Protein AF-A0AAD9J442-F1 (afdb_monomer_lite)

Secondary structure (DSSP, 8-state):
-GGGTHHHHHHHTTSS--EEEEEETTTTEEEEE--B-SSTT--B---EEEEEEE-TTSPEEEEEE-----S--SS-GGGGG-SEEEETT--EEEE-PPPPPTT--SPPPEEEEEEEEEETTEEEEEEEEPPPP-------S--S---S-------PPPPP-PPPPPPPPPPPPPPPPPPPPPPPPPPPPPPPPPPP-PPPPP--------HHHHHHHHHHH----

Foldseek 3Di:
DPPPVVVVVVVVVPDDPQFQWKAFPV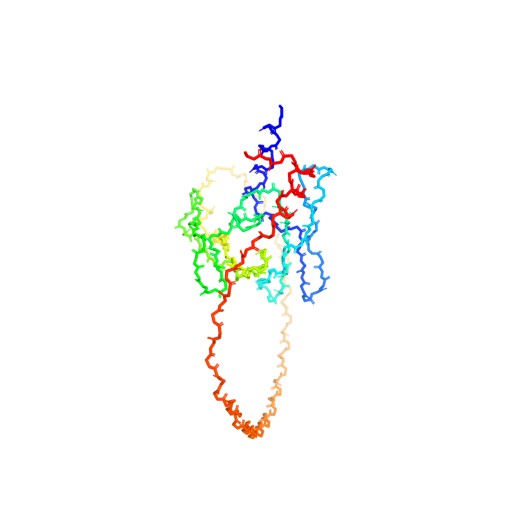VRDTPHHHFPDPDPPDGFDQPFDFQWDQDPVRTIMTTTGTFQPPDPDPDTGPQVQFQFKAWPVRDTPHHHADDDDPPDPDGWDQARDFRWDQDPNTIMTTTHTDPPDPPPPPPPPPPDDPPDDDDDDDDDPDPPDPDDDDDDDDDDDDDDDDDDDDDDDDDDDDDDDDDDDDDDDDDDDDPPPPPVVVVVCCVPPVPDD

Radius of gyration: 31.45 Å; chains: 1; bounding box: 55×70×95 Å

Sequence (225 aa):
MQSRLLSICSSLYLQHDFSCKIENVTSSQLLKNSTCGCDDQTQVDCSWGALTKQGKFGETMQLTFCDVSNSNDTLPGVLRIACSVQNSTGDIINNRPCKREKGHSVEPSCGFGPLTVSVRGEMLSANFCTPQQPKKQNSKNSEEDFGRHKPKPAPRPRPDSRSRPKPRTRPSPRTRPSPRTRPSPRTRPASPFRPDPQTPATKPTSNIIPSWFLDFMCRYYGMCN

Organism: NCBI:txid53620

Structure (mmCIF, N/CA/C/O backbone):
data_AF-A0AAD9J442-F1
#
_entry.id   AF-A0AAD9J442-F1
#
loop_
_atom_site.group_PDB
_atom_site.id
_atom_site.type_symbol
_atom_site.label_atom_id
_atom_site.label_alt_id
_atom_site.label_comp_id
_atom_site.label_asym_id
_atom_site.label_entity_id
_atom_site.label_seq_id
_atom_site.pdbx_PDB_ins_code
_atom_site.Cartn_x
_atom_site.Cartn_y
_atom_site.Cartn_z
_atom_site.occupancy
_atom_site.B_iso_or_equiv
_atom_site.auth_seq_id
_atom_site.auth_comp_id
_atom_site.auth_asym_id
_atom_site.auth_atom_id
_atom_site.pdbx_PDB_model_num
ATOM 1 N N . MET A 1 1 ? 21.432 22.179 -17.257 1.00 44.66 1 MET A N 1
ATOM 2 C CA . MET A 1 1 ? 20.699 22.731 -16.090 1.00 44.66 1 MET A CA 1
ATOM 3 C C . MET A 1 1 ? 19.580 21.819 -15.550 1.00 44.66 1 MET A C 1
ATOM 5 O O . MET A 1 1 ? 18.985 22.171 -14.543 1.00 44.66 1 MET A O 1
ATOM 9 N N . GLN A 1 2 ? 19.341 20.619 -16.103 1.00 44.94 2 GLN A N 1
ATOM 10 C CA . GLN A 1 2 ? 18.292 19.690 -15.630 1.00 44.94 2 GLN A CA 1
ATOM 11 C C . GLN A 1 2 ? 18.627 18.903 -14.344 1.00 44.94 2 GLN A C 1
ATOM 13 O O . GLN A 1 2 ? 17.723 18.434 -13.664 1.00 44.94 2 GLN A O 1
ATOM 18 N N . SER A 1 3 ? 19.897 18.789 -13.941 1.00 43.03 3 SER A N 1
ATOM 19 C CA . SER A 1 3 ? 20.279 17.949 -12.789 1.00 43.03 3 SER A CA 1
ATOM 20 C C . SER A 1 3 ? 20.000 18.553 -11.405 1.00 43.03 3 SER A C 1
ATOM 22 O O . SER A 1 3 ? 20.173 17.857 -10.410 1.00 43.03 3 SER A O 1
ATOM 24 N N . ARG A 1 4 ? 19.575 19.823 -11.299 1.00 41.62 4 ARG A N 1
ATOM 25 C CA . ARG A 1 4 ? 19.281 20.457 -9.995 1.00 41.62 4 ARG A CA 1
ATOM 26 C C . ARG A 1 4 ? 17.817 20.337 -9.553 1.00 41.62 4 ARG A C 1
ATOM 28 O O . ARG A 1 4 ? 17.570 20.358 -8.353 1.00 41.62 4 ARG A O 1
ATOM 35 N N . LEU A 1 5 ? 16.873 20.130 -10.473 1.00 44.19 5 LEU A N 1
ATOM 36 C CA . LEU A 1 5 ? 15.447 19.981 -10.134 1.00 44.19 5 LEU A CA 1
ATOM 37 C C . LEU A 1 5 ? 15.137 18.621 -9.481 1.00 44.19 5 LEU A C 1
ATOM 39 O O . LEU A 1 5 ? 14.354 18.551 -8.538 1.00 44.19 5 LEU A O 1
ATOM 43 N N . LEU A 1 6 ? 15.865 17.561 -9.856 1.00 43.44 6 LEU A N 1
ATOM 44 C CA . LEU A 1 6 ? 15.779 16.241 -9.205 1.00 43.44 6 LEU A CA 1
ATOM 45 C C . LEU A 1 6 ? 16.145 16.270 -7.706 1.00 43.44 6 LEU A C 1
ATOM 47 O O . LEU A 1 6 ? 15.720 15.402 -6.940 1.00 43.44 6 LEU A O 1
ATOM 51 N N . SER A 1 7 ? 16.907 17.276 -7.262 1.00 42.31 7 SER A N 1
ATOM 52 C CA . SER A 1 7 ? 17.349 17.387 -5.869 1.00 42.31 7 SER A CA 1
ATOM 53 C C . SER A 1 7 ? 16.264 17.914 -4.923 1.00 42.31 7 SER A C 1
ATOM 55 O O . SER A 1 7 ? 16.344 17.639 -3.728 1.00 42.31 7 SER A O 1
ATOM 57 N N . ILE A 1 8 ? 15.260 18.650 -5.420 1.00 44.88 8 ILE A N 1
ATOM 58 C CA . ILE A 1 8 ? 14.256 19.306 -4.562 1.00 44.88 8 ILE A CA 1
ATOM 59 C C . ILE A 1 8 ? 13.098 18.344 -4.243 1.00 44.88 8 ILE A C 1
ATOM 61 O O . ILE A 1 8 ? 12.701 18.239 -3.083 1.00 44.88 8 ILE A O 1
ATOM 65 N N . CYS A 1 9 ? 12.660 17.519 -5.202 1.00 47.91 9 CYS A N 1
ATOM 66 C CA . CYS A 1 9 ? 11.699 16.437 -4.931 1.00 47.91 9 CYS A CA 1
ATOM 67 C C . CYS A 1 9 ? 12.252 15.376 -3.965 1.00 47.91 9 CYS A C 1
ATOM 69 O O . CYS A 1 9 ? 11.516 14.812 -3.158 1.00 47.91 9 CYS A O 1
ATOM 71 N N . SER A 1 10 ? 13.561 15.108 -4.026 1.00 46.19 10 SER A N 1
ATOM 72 C CA . SER A 1 10 ? 14.206 14.057 -3.227 1.00 46.19 10 SER A CA 1
ATOM 73 C C . SER A 1 10 ? 14.219 14.358 -1.721 1.00 46.19 10 SER A C 1
ATOM 75 O O . SER A 1 10 ? 14.239 13.427 -0.918 1.00 46.19 10 SER A O 1
ATOM 77 N N . SER A 1 11 ? 14.166 15.637 -1.322 1.00 40.69 11 SER A N 1
ATOM 78 C CA . SER A 1 11 ? 14.133 16.036 0.096 1.00 40.69 11 SER A CA 1
ATOM 79 C C . SER A 1 11 ? 12.732 15.957 0.714 1.00 40.69 11 SER A C 1
ATOM 81 O O . SER A 1 11 ? 12.606 15.633 1.892 1.00 40.69 11 SER A O 1
ATOM 83 N N . LEU A 1 12 ? 11.671 16.176 -0.072 1.00 41.69 12 LEU A N 1
ATOM 84 C CA . LEU A 1 12 ? 10.280 15.983 0.373 1.00 41.69 12 LEU A CA 1
ATOM 85 C C . LEU A 1 12 ? 9.882 14.497 0.432 1.00 41.69 12 LEU A C 1
ATOM 87 O O . LEU A 1 12 ? 8.956 14.127 1.14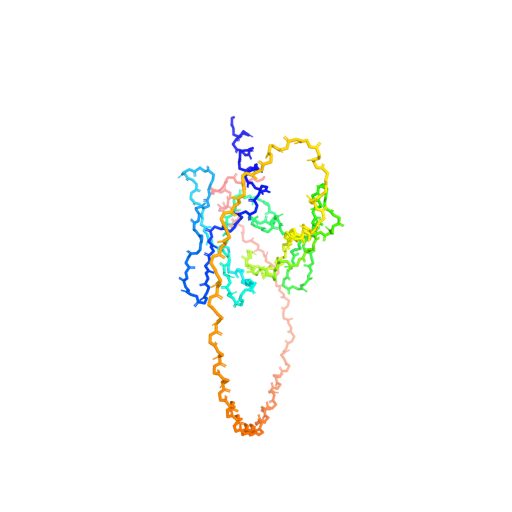8 1.00 41.69 12 LEU A O 1
ATOM 91 N N . TYR A 1 13 ? 10.640 13.627 -0.241 1.00 46.94 13 TYR A N 1
ATOM 92 C CA . TYR A 1 13 ? 10.483 12.169 -0.207 1.00 46.94 13 TYR A CA 1
ATOM 93 C C . TYR A 1 13 ? 10.797 11.528 1.157 1.00 46.94 13 TYR A C 1
ATOM 95 O O . TYR A 1 13 ? 10.528 10.345 1.349 1.00 46.94 13 TYR A O 1
ATOM 103 N N . LEU A 1 14 ? 11.386 12.255 2.111 1.00 44.81 14 LEU A N 1
ATOM 104 C CA . LEU A 1 14 ? 11.842 11.672 3.379 1.00 44.81 14 LEU A CA 1
ATOM 105 C C . LEU A 1 14 ? 10.835 11.758 4.528 1.00 44.81 14 LEU A C 1
ATOM 107 O O . LEU A 1 14 ? 11.070 11.136 5.560 1.00 44.81 14 LEU A O 1
ATOM 111 N N . GLN A 1 15 ? 9.700 12.445 4.370 1.00 47.78 15 GLN A N 1
ATOM 112 C CA . GLN A 1 15 ? 8.706 12.542 5.443 1.00 47.78 15 GLN A CA 1
ATOM 113 C C . GLN A 1 15 ? 7.295 12.172 4.964 1.00 47.78 15 GLN A C 1
ATOM 115 O O . GLN A 1 15 ? 6.484 12.994 4.565 1.00 47.78 15 GLN A O 1
ATOM 120 N N . HIS A 1 16 ? 7.020 10.872 5.081 1.00 49.22 16 HIS A N 1
ATOM 121 C CA . HIS A 1 16 ? 5.731 10.261 5.436 1.00 49.22 16 HIS A CA 1
ATOM 122 C C . HIS A 1 16 ? 4.507 10.360 4.517 1.00 49.22 16 HIS A C 1
ATOM 124 O O . HIS A 1 16 ? 3.561 9.618 4.773 1.00 49.22 16 HIS A O 1
ATOM 130 N N . ASP A 1 17 ? 4.514 11.133 3.436 1.00 61.41 17 ASP A N 1
ATOM 131 C CA . ASP A 1 17 ? 3.262 11.461 2.744 1.00 61.41 17 ASP A CA 1
ATOM 132 C C . ASP A 1 17 ? 3.236 11.100 1.249 1.00 61.41 17 ASP A C 1
ATOM 134 O O . ASP A 1 17 ? 2.915 11.910 0.388 1.00 61.41 17 ASP A O 1
ATOM 138 N N . PHE A 1 18 ? 3.509 9.831 0.935 1.00 71.12 18 PHE A N 1
ATOM 139 C CA . PHE A 1 18 ? 3.376 9.289 -0.430 1.00 71.12 18 PHE A CA 1
ATOM 140 C C . PHE A 1 18 ? 1.928 9.091 -0.886 1.00 71.12 18 PHE A C 1
ATOM 142 O O . PHE A 1 18 ? 1.672 8.881 -2.072 1.00 71.12 18 PHE A O 1
ATOM 149 N N . SER A 1 19 ? 0.979 9.085 0.053 1.00 82.94 19 SER A N 1
ATOM 150 C CA . SER A 1 19 ? -0.433 8.972 -0.283 1.00 82.94 19 SER A CA 1
ATOM 151 C C . SER A 1 19 ? -0.945 10.326 -0.743 1.00 82.94 19 SER A C 1
ATOM 153 O O . SER A 1 19 ? -1.004 11.276 0.045 1.00 82.94 19 SER A O 1
ATOM 155 N N . CYS A 1 20 ? -1.358 10.385 -1.997 1.00 87.94 20 CYS A N 1
ATOM 156 C CA . CYS A 1 20 ? -1.959 11.571 -2.562 1.00 87.94 20 CYS A CA 1
ATOM 157 C C . CYS A 1 20 ? -3.445 11.689 -2.205 1.00 87.94 20 CYS A C 1
ATOM 159 O O . CYS A 1 20 ? -3.968 12.789 -2.075 1.00 87.94 20 CYS A O 1
ATOM 161 N N . LYS A 1 21 ? -4.113 10.563 -1.930 1.00 90.81 21 LYS A N 1
ATOM 162 C CA . LYS A 1 21 ? -5.491 10.543 -1.438 1.00 90.81 21 LYS A CA 1
ATOM 163 C C . LYS A 1 21 ? -5.613 9.617 -0.233 1.00 90.81 21 LYS A C 1
ATOM 165 O O . LYS A 1 21 ? -5.142 8.479 -0.276 1.00 90.81 21 LYS A O 1
ATOM 170 N N . ILE A 1 22 ? -6.257 10.099 0.829 1.00 90.31 22 ILE A N 1
ATOM 171 C CA . ILE A 1 22 ? -6.656 9.300 1.991 1.00 90.31 22 ILE A CA 1
ATOM 172 C C . ILE A 1 22 ? -8.154 9.484 2.195 1.00 90.31 22 ILE A C 1
ATOM 174 O O . ILE A 1 22 ? -8.626 10.599 2.426 1.00 90.31 22 ILE A O 1
ATOM 178 N N . GLU A 1 23 ? -8.889 8.383 2.149 1.00 92.75 23 GLU A N 1
ATOM 179 C CA . GLU A 1 23 ? -10.336 8.361 2.329 1.00 92.75 23 GLU A CA 1
ATOM 180 C C . GLU A 1 23 ? -10.706 7.420 3.474 1.00 92.75 23 GLU A C 1
ATOM 182 O O . GLU A 1 23 ? -10.161 6.323 3.599 1.00 92.75 23 GLU A O 1
ATOM 187 N N . ASN A 1 24 ? -11.614 7.848 4.344 1.00 92.94 24 ASN A N 1
ATOM 188 C CA . ASN A 1 24 ? -12.228 6.962 5.321 1.00 92.94 24 ASN A CA 1
ATOM 189 C C . ASN A 1 24 ? -13.398 6.251 4.637 1.00 92.94 24 ASN A C 1
ATOM 191 O O . ASN A 1 24 ? -14.433 6.860 4.384 1.00 92.94 24 ASN A O 1
ATOM 195 N N . VAL A 1 25 ? -13.231 4.960 4.348 1.00 92.12 25 VAL A N 1
ATOM 196 C CA . VAL A 1 25 ? -14.218 4.140 3.628 1.00 92.12 25 VAL A CA 1
ATOM 197 C C . VAL A 1 25 ? -15.538 4.073 4.392 1.00 92.12 25 VAL A C 1
ATOM 199 O O . VAL A 1 25 ? -16.607 4.078 3.791 1.00 92.12 25 VAL A O 1
ATOM 202 N N . THR A 1 26 ? -15.482 4.040 5.725 1.00 91.25 26 THR A N 1
ATOM 203 C CA . THR A 1 26 ? -16.674 3.915 6.569 1.00 91.25 26 THR A CA 1
ATOM 204 C C . THR A 1 26 ? -17.535 5.176 6.525 1.00 91.25 26 THR A C 1
ATOM 206 O O . THR A 1 26 ? -18.759 5.077 6.524 1.00 91.25 26 THR A O 1
ATOM 209 N N . SER A 1 27 ? -16.912 6.357 6.502 1.00 92.81 27 SER A N 1
ATOM 210 C CA . SER A 1 27 ? -17.625 7.641 6.494 1.00 92.81 27 SER A CA 1
ATOM 211 C C . SER A 1 27 ? -17.714 8.297 5.116 1.00 92.81 27 SER A C 1
ATOM 213 O O . SER A 1 27 ? -18.346 9.342 4.998 1.00 92.81 27 SER A O 1
ATOM 215 N N . SER A 1 28 ? -17.075 7.720 4.089 1.00 92.12 28 SER A N 1
ATOM 216 C CA . SER A 1 28 ? -16.852 8.363 2.781 1.00 92.12 28 SER A CA 1
ATOM 217 C C . SER A 1 28 ? -16.225 9.763 2.907 1.00 92.12 28 SER A C 1
ATOM 219 O O . SER A 1 28 ? -16.444 10.644 2.078 1.00 92.12 28 SER A O 1
ATOM 221 N N . GLN A 1 29 ? -15.471 10.003 3.988 1.00 94.62 29 GLN A N 1
ATOM 222 C CA . GLN A 1 29 ? -14.853 11.296 4.254 1.00 94.62 29 GLN A CA 1
ATOM 223 C C . GLN A 1 29 ? -13.452 11.334 3.653 1.00 94.62 29 GLN A C 1
ATOM 225 O O . GLN A 1 29 ? -12.586 10.523 3.991 1.00 94.62 29 GLN A O 1
ATOM 230 N N . LEU A 1 30 ? -13.211 12.334 2.811 1.00 93.00 30 LEU A N 1
ATOM 231 C CA . LEU A 1 30 ? -11.888 12.648 2.294 1.00 93.00 30 LEU A CA 1
ATOM 232 C C . LEU A 1 30 ? -11.047 13.278 3.413 1.00 93.00 30 LEU A C 1
ATOM 234 O O . LEU A 1 30 ? -11.288 14.413 3.816 1.00 93.00 30 LEU A O 1
ATOM 238 N N . LEU A 1 31 ? -10.082 12.523 3.940 1.00 91.06 31 LEU A N 1
ATOM 239 C CA . LEU A 1 31 ? -9.194 12.982 5.013 1.00 91.06 31 LEU A CA 1
ATOM 240 C C . LEU A 1 31 ? -8.023 13.794 4.463 1.00 91.06 31 LEU A C 1
ATOM 242 O O . LEU A 1 31 ? -7.561 14.734 5.105 1.00 91.06 31 LEU A O 1
ATOM 246 N N . LYS A 1 32 ? -7.532 13.416 3.280 1.00 90.69 32 LYS A N 1
ATOM 247 C CA . LYS A 1 32 ? -6.428 14.093 2.606 1.00 90.69 32 LYS A CA 1
ATOM 248 C C . LYS A 1 32 ? -6.584 13.975 1.097 1.00 90.69 32 LYS A C 1
ATOM 250 O O . LYS A 1 32 ? -6.873 12.891 0.593 1.00 90.69 32 LYS A O 1
ATOM 255 N N . ASN A 1 33 ? -6.352 15.080 0.400 1.00 91.88 33 ASN A N 1
ATOM 256 C CA . ASN A 1 33 ? -6.232 15.131 -1.049 1.00 91.88 33 ASN A CA 1
ATOM 257 C C . ASN A 1 33 ? -5.100 16.094 -1.401 1.00 91.88 33 ASN A C 1
ATOM 259 O O . ASN A 1 33 ? -5.199 17.290 -1.140 1.00 91.88 33 ASN A O 1
ATOM 263 N N . SER A 1 34 ? -4.011 15.553 -1.919 1.00 86.69 34 SER A N 1
ATOM 264 C CA . SER A 1 34 ? -2.832 16.290 -2.349 1.00 86.69 34 SER A CA 1
ATOM 265 C C . SER A 1 34 ? -2.516 15.899 -3.782 1.00 86.69 34 SER A C 1
ATOM 267 O O . SER A 1 34 ? -2.553 14.721 -4.127 1.00 86.69 34 SER A O 1
ATOM 269 N N . THR A 1 35 ? -2.187 16.883 -4.608 1.00 84.50 35 THR A N 1
ATOM 270 C CA . THR A 1 35 ? -1.774 16.670 -5.994 1.00 84.50 35 THR A CA 1
ATOM 271 C C . THR A 1 35 ? -0.417 15.974 -6.050 1.00 84.50 35 THR A C 1
ATOM 273 O O . THR A 1 35 ? 0.478 16.262 -5.255 1.00 84.50 35 THR A O 1
ATOM 276 N N . CYS A 1 36 ? -0.257 15.053 -6.996 1.00 78.50 36 CYS A N 1
ATOM 277 C CA . CYS A 1 36 ? 1.028 14.436 -7.284 1.00 78.50 36 CYS A CA 1
ATOM 278 C C . CYS A 1 36 ? 1.813 15.345 -8.229 1.00 78.50 36 CYS A C 1
ATOM 280 O O . CYS A 1 36 ? 1.437 15.503 -9.386 1.00 78.50 36 CYS A O 1
ATOM 282 N N . GLY A 1 37 ? 2.887 15.952 -7.736 1.00 68.69 37 GLY A N 1
ATOM 283 C CA . GLY A 1 37 ? 3.756 16.805 -8.541 1.00 68.69 37 GLY A CA 1
ATOM 284 C C . GLY A 1 37 ? 4.654 17.660 -7.658 1.00 68.69 37 GLY A C 1
ATOM 285 O O . GLY A 1 37 ? 4.254 18.059 -6.566 1.00 68.69 37 GLY A O 1
ATOM 286 N N . CYS A 1 38 ? 5.878 17.910 -8.115 1.00 62.84 38 CYS A N 1
ATOM 287 C CA . CYS A 1 38 ? 6.751 18.917 -7.505 1.00 62.84 38 CYS A CA 1
ATOM 288 C C . CYS A 1 38 ? 6.614 20.285 -8.182 1.00 62.84 38 CYS A C 1
ATOM 290 O O . CYS A 1 38 ? 6.968 21.287 -7.572 1.00 62.84 38 CYS A O 1
ATOM 292 N N . ASP A 1 39 ? 6.096 20.303 -9.415 1.00 65.88 39 ASP A N 1
ATOM 293 C CA . ASP A 1 39 ? 5.939 21.487 -10.253 1.00 65.88 39 ASP A CA 1
ATOM 294 C C . ASP A 1 39 ? 4.497 21.563 -10.771 1.00 65.88 39 ASP A C 1
ATOM 296 O O . ASP A 1 39 ? 3.926 20.535 -11.154 1.00 65.88 39 ASP A O 1
ATOM 300 N N . ASP A 1 40 ? 3.952 22.779 -10.879 1.00 67.94 40 ASP A N 1
ATOM 301 C CA . ASP A 1 40 ? 2.582 23.062 -11.352 1.00 67.94 40 ASP A CA 1
ATOM 302 C C . ASP A 1 40 ? 2.281 22.519 -12.765 1.00 67.94 40 ASP A C 1
ATOM 304 O O . ASP A 1 40 ? 1.127 22.444 -13.180 1.00 67.94 40 ASP A O 1
ATOM 308 N N . GLN A 1 41 ? 3.311 22.131 -13.523 1.00 67.44 41 GLN A N 1
ATOM 309 C CA . GLN A 1 41 ? 3.193 21.657 -14.906 1.00 67.44 41 GLN A CA 1
ATOM 310 C C . GLN A 1 41 ? 3.158 20.130 -15.046 1.00 67.44 41 GLN A C 1
ATOM 312 O O . GLN A 1 41 ? 2.817 19.627 -16.114 1.00 67.44 41 GLN A O 1
ATOM 317 N N . THR A 1 42 ? 3.505 19.376 -13.999 1.00 70.31 42 THR A N 1
ATOM 318 C CA . THR A 1 42 ? 3.531 17.903 -14.049 1.00 70.31 42 THR A CA 1
ATOM 319 C C . THR A 1 42 ? 2.447 17.339 -13.151 1.00 70.31 42 THR A C 1
ATOM 321 O O . THR A 1 42 ? 2.710 16.837 -12.061 1.00 70.31 42 THR A O 1
ATOM 324 N N . GLN A 1 43 ? 1.201 17.457 -13.610 1.00 73.94 43 GLN A N 1
ATOM 325 C CA . GLN A 1 43 ? 0.070 16.821 -12.952 1.00 73.94 43 GLN A CA 1
ATOM 326 C C . GLN A 1 43 ? 0.177 15.309 -13.160 1.00 73.94 43 GLN A C 1
ATOM 328 O O . GLN A 1 43 ? -0.077 14.795 -14.247 1.00 73.94 43 GLN A O 1
ATOM 333 N N . VAL A 1 44 ? 0.611 14.606 -12.119 1.00 79.44 44 VAL A N 1
ATOM 334 C CA . VAL A 1 44 ? 0.637 13.146 -12.089 1.00 79.44 44 VAL A CA 1
ATOM 335 C C . VAL A 1 44 ? -0.684 12.642 -11.510 1.00 79.44 44 VAL A C 1
ATOM 337 O O . VAL A 1 44 ? -1.236 13.230 -10.577 1.00 79.44 44 VAL A O 1
ATOM 340 N N . ASP A 1 45 ? -1.193 11.537 -12.047 1.00 79.81 45 ASP A N 1
ATOM 341 C CA . ASP A 1 45 ? -2.438 10.952 -11.566 1.00 79.81 45 ASP A CA 1
ATOM 342 C C . ASP A 1 45 ? -2.247 10.142 -10.275 1.00 79.81 45 ASP A C 1
ATOM 344 O O . ASP A 1 45 ? -1.286 9.390 -10.074 1.00 79.81 45 ASP A O 1
ATOM 348 N N . CYS A 1 46 ? -3.237 10.271 -9.395 1.00 85.00 46 CYS A N 1
ATOM 349 C CA . CYS A 1 46 ? -3.433 9.454 -8.201 1.00 85.00 46 CYS A CA 1
ATOM 350 C C . CYS A 1 46 ? -4.054 8.097 -8.553 1.00 85.00 46 CYS A C 1
ATOM 352 O O . CYS A 1 46 ? -5.182 7.808 -8.154 1.00 85.00 46 CYS A O 1
ATOM 354 N N . SER A 1 47 ? -3.368 7.277 -9.344 1.00 81.25 47 SER A N 1
ATOM 355 C CA . SER A 1 47 ? -3.943 6.032 -9.875 1.00 81.25 47 SER A CA 1
ATOM 356 C C . SER A 1 47 ? -3.516 4.773 -9.115 1.00 81.25 47 SER A C 1
ATOM 358 O O . SER A 1 47 ? -4.125 3.718 -9.287 1.00 81.25 47 SER A O 1
ATOM 360 N N . TRP A 1 48 ? -2.499 4.844 -8.249 1.00 80.31 48 TRP A N 1
ATOM 361 C CA . TRP A 1 48 ? -1.959 3.652 -7.594 1.00 80.31 48 TRP A CA 1
ATOM 362 C C . TRP A 1 48 ? -2.675 3.362 -6.283 1.00 80.31 48 TRP A C 1
ATOM 364 O O . TRP A 1 48 ? -2.467 4.028 -5.275 1.00 80.31 48 TRP A O 1
ATOM 374 N N . GLY A 1 49 ? -3.525 2.345 -6.270 1.00 81.94 49 GLY A N 1
ATOM 375 C CA . GLY A 1 49 ? -4.328 2.015 -5.104 1.00 81.94 49 GLY A CA 1
ATOM 376 C C . GLY A 1 49 ? -5.406 0.986 -5.425 1.00 81.94 49 GLY A C 1
ATOM 377 O O . GLY A 1 49 ? -5.552 0.550 -6.559 1.00 81.94 49 GLY A O 1
ATOM 378 N N . ALA A 1 50 ? -6.179 0.545 -4.441 1.00 82.56 50 ALA A N 1
ATOM 379 C CA . ALA A 1 50 ? -6.262 1.074 -3.084 1.00 82.56 50 ALA A CA 1
ATOM 380 C C . ALA A 1 50 ? -5.552 0.200 -2.042 1.00 82.56 50 ALA A C 1
ATOM 382 O O . ALA A 1 50 ? -5.822 -0.996 -1.952 1.00 82.56 50 ALA A O 1
ATOM 383 N N . LEU A 1 51 ? -4.735 0.810 -1.175 1.00 88.62 51 LEU A N 1
ATOM 384 C CA . LEU A 1 51 ? -4.241 0.136 0.026 1.00 88.62 51 LEU A CA 1
ATOM 385 C C . LEU A 1 51 ? -5.182 0.410 1.197 1.00 88.62 51 LEU A C 1
ATOM 387 O O . LEU A 1 51 ? -5.340 1.553 1.622 1.00 88.62 51 LEU A O 1
ATOM 391 N N . THR A 1 52 ? -5.793 -0.635 1.743 1.00 87.88 52 THR A N 1
ATOM 392 C CA . THR A 1 52 ? -6.675 -0.518 2.909 1.00 87.88 52 THR A CA 1
ATOM 393 C C . THR A 1 52 ? -5.919 -0.737 4.212 1.00 87.88 52 THR A C 1
ATOM 395 O O . THR A 1 52 ? -5.202 -1.724 4.366 1.00 87.88 52 THR A O 1
ATOM 398 N N . LYS A 1 53 ? -6.137 0.144 5.189 1.00 86.81 53 LYS A N 1
ATOM 399 C CA . LYS A 1 53 ? -5.600 0.038 6.547 1.00 86.81 53 LYS A CA 1
ATOM 400 C C . LYS A 1 53 ? -6.722 0.191 7.566 1.00 86.81 53 LYS A C 1
ATOM 402 O O . LYS A 1 53 ? -7.484 1.148 7.496 1.00 86.81 53 LYS A O 1
ATOM 407 N N . GLN A 1 54 ? -6.771 -0.679 8.570 1.00 87.31 54 GLN A N 1
ATOM 408 C CA . GLN A 1 54 ? -7.602 -0.420 9.745 1.00 87.31 54 GLN A CA 1
ATOM 409 C C . GLN A 1 54 ? -6.945 0.627 10.656 1.00 87.31 54 GLN A C 1
ATOM 411 O O . GLN A 1 54 ? -5.804 0.483 11.103 1.00 87.31 54 GLN A O 1
ATOM 416 N N . GLY A 1 55 ? -7.675 1.705 10.917 1.00 84.62 55 GLY A N 1
ATOM 417 C CA . GLY A 1 55 ? -7.367 2.708 11.920 1.00 84.62 55 GLY A CA 1
ATOM 418 C C . GLY A 1 55 ? -7.551 2.166 13.338 1.00 84.62 55 GLY A C 1
ATOM 419 O O . GLY A 1 55 ? -8.189 1.141 13.575 1.00 84.62 55 GLY A O 1
ATOM 420 N N . LYS A 1 56 ? -7.011 2.893 14.323 1.00 83.94 56 LYS A N 1
ATOM 421 C CA . LYS A 1 56 ? -7.059 2.500 15.746 1.00 83.94 56 LYS A CA 1
ATOM 422 C C . LYS A 1 56 ? -8.479 2.381 16.307 1.00 83.94 56 LYS A C 1
ATOM 424 O O . LYS A 1 56 ? -8.676 1.693 17.302 1.00 83.94 56 LYS A O 1
ATOM 429 N N . PHE A 1 57 ? -9.438 3.062 15.688 1.00 89.44 57 PHE A N 1
ATOM 430 C CA . PHE A 1 57 ? -10.834 3.116 16.116 1.00 89.44 57 PHE A CA 1
ATOM 431 C C . PHE A 1 57 ? -11.750 2.198 15.289 1.00 89.44 57 PHE A C 1
ATOM 433 O O . PHE A 1 57 ? -12.965 2.346 15.339 1.00 89.44 57 PHE A O 1
ATOM 440 N N . GLY A 1 58 ? -11.183 1.260 14.520 1.00 89.62 58 GLY A N 1
ATOM 441 C CA . GLY A 1 58 ? -11.948 0.357 13.648 1.00 89.62 58 GLY A CA 1
ATOM 442 C C . GLY A 1 58 ? -12.386 0.982 12.319 1.00 89.62 58 GLY A C 1
ATOM 443 O O . GLY A 1 58 ? -13.049 0.326 11.521 1.00 89.62 58 GLY A O 1
ATOM 444 N N . GLU A 1 59 ? -12.006 2.231 12.059 1.00 91.88 59 GLU A N 1
ATOM 445 C CA . GLU A 1 59 ? -12.200 2.891 10.766 1.00 91.88 59 GLU A CA 1
ATOM 446 C C . GLU A 1 59 ? -11.352 2.203 9.697 1.00 91.88 59 GLU A C 1
ATOM 448 O O . GLU A 1 59 ? -10.218 1.813 9.965 1.00 91.88 59 GLU A O 1
ATOM 453 N N . THR A 1 60 ? -11.863 2.074 8.476 1.00 90.88 60 THR A N 1
ATOM 454 C CA . THR A 1 60 ? -11.053 1.582 7.355 1.00 90.88 60 THR A CA 1
ATOM 455 C C . THR A 1 60 ? -10.606 2.771 6.521 1.00 90.88 60 THR A C 1
ATOM 457 O O . THR A 1 60 ? -11.429 3.493 5.968 1.00 90.88 60 THR A O 1
ATOM 460 N N . MET A 1 61 ? -9.298 2.989 6.450 1.00 89.19 61 MET A N 1
ATOM 461 C CA . MET A 1 61 ? -8.681 4.026 5.631 1.00 89.19 61 MET A CA 1
ATOM 462 C C . MET A 1 61 ? -8.232 3.422 4.308 1.00 89.19 61 MET A C 1
ATOM 464 O O . MET A 1 61 ? -7.600 2.366 4.288 1.00 89.19 61 MET A O 1
ATOM 468 N N . GLN A 1 62 ? -8.533 4.108 3.217 1.00 91.25 62 GLN A N 1
ATOM 469 C CA . GLN A 1 62 ? -8.098 3.777 1.874 1.00 91.25 62 GLN A CA 1
ATOM 470 C C . GLN A 1 62 ? -7.039 4.784 1.446 1.00 91.25 62 GLN A C 1
ATOM 472 O O . GLN A 1 62 ? -7.283 5.991 1.446 1.00 91.25 62 GLN A O 1
ATOM 477 N N . LEU A 1 63 ? -5.852 4.286 1.119 1.00 89.88 63 LEU A N 1
ATOM 478 C CA . LEU A 1 63 ? -4.733 5.090 0.659 1.00 89.88 63 LEU A CA 1
ATOM 479 C C . LEU A 1 63 ? -4.550 4.886 -0.845 1.00 89.88 63 LEU A C 1
ATOM 481 O O . LEU A 1 63 ? -4.523 3.750 -1.327 1.00 89.88 63 LEU A O 1
ATOM 485 N N . THR A 1 64 ? -4.409 5.999 -1.559 1.00 90.50 64 THR A N 1
ATOM 486 C CA . THR A 1 64 ? -4.049 6.048 -2.981 1.00 90.50 64 THR A CA 1
ATOM 487 C C . THR A 1 64 ? -2.749 6.828 -3.131 1.00 90.50 64 THR A C 1
ATOM 489 O O . THR A 1 64 ? -2.524 7.811 -2.420 1.00 90.50 64 THR A O 1
ATOM 492 N N . PHE A 1 65 ? -1.894 6.382 -4.037 1.00 88.94 65 PHE A N 1
ATOM 493 C CA . PHE A 1 65 ? -0.530 6.838 -4.260 1.00 88.94 65 PHE A CA 1
ATOM 494 C C . PHE A 1 65 ? -0.370 7.386 -5.683 1.00 88.94 65 PHE A C 1
ATOM 496 O O . PHE A 1 65 ? -1.173 7.103 -6.574 1.00 88.94 65 PHE A O 1
ATOM 503 N N . CYS A 1 66 ? 0.689 8.165 -5.881 1.00 84.69 66 CYS A N 1
ATOM 504 C CA . CYS A 1 66 ? 1.047 8.749 -7.170 1.00 84.69 66 CYS A CA 1
ATOM 505 C C . CYS A 1 66 ? 1.707 7.735 -8.112 1.00 84.69 66 CYS A C 1
ATOM 507 O O . CYS A 1 66 ? 2.608 7.001 -7.690 1.00 84.69 66 CYS A O 1
ATOM 509 N N . ASP A 1 67 ? 1.338 7.774 -9.394 1.00 82.38 67 ASP A N 1
ATOM 510 C CA . ASP A 1 67 ? 2.006 7.010 -10.453 1.00 82.38 67 ASP A CA 1
ATOM 511 C C . ASP A 1 67 ? 3.150 7.804 -11.087 1.00 82.38 67 ASP A C 1
ATOM 513 O O . ASP A 1 67 ? 2.978 8.553 -12.045 1.00 82.38 67 ASP A O 1
ATOM 517 N N . VAL A 1 68 ? 4.360 7.649 -10.559 1.00 73.25 68 VAL A N 1
ATOM 518 C CA . VAL A 1 68 ? 5.541 8.239 -11.198 1.00 73.25 68 VAL A CA 1
ATOM 519 C C . VAL A 1 68 ? 6.055 7.263 -12.261 1.00 73.25 68 VAL A C 1
ATOM 521 O O . VAL A 1 68 ? 6.978 6.489 -12.001 1.00 73.25 68 VAL A O 1
ATOM 524 N N . SER A 1 69 ? 5.438 7.279 -13.448 1.00 64.38 69 SER A N 1
ATOM 525 C CA . SER A 1 69 ? 5.741 6.345 -14.552 1.00 64.38 69 SER A CA 1
ATOM 526 C C . SER A 1 69 ? 6.987 6.708 -15.378 1.00 64.38 69 SER A C 1
ATOM 528 O O . SER A 1 69 ? 7.346 5.990 -16.306 1.00 64.38 69 SER A O 1
ATOM 530 N N . ASN A 1 70 ? 7.669 7.812 -15.065 1.00 63.09 70 ASN A N 1
ATOM 531 C CA . ASN A 1 70 ? 8.676 8.414 -15.952 1.00 63.09 70 ASN A CA 1
ATOM 532 C C . ASN A 1 70 ? 10.108 7.871 -15.814 1.00 63.09 70 ASN A C 1
ATOM 534 O O . ASN A 1 70 ? 11.055 8.551 -16.211 1.00 63.09 70 ASN A O 1
ATOM 538 N N . SER A 1 71 ? 10.318 6.668 -15.279 1.00 60.34 71 SER A N 1
ATOM 539 C CA . SER A 1 71 ? 11.657 6.074 -15.261 1.00 60.34 71 SER A CA 1
ATOM 540 C C . SER A 1 71 ? 11.679 4.698 -15.910 1.00 60.34 71 SER A C 1
ATOM 542 O O . SER A 1 71 ? 10.812 3.862 -15.678 1.00 60.34 71 SER A O 1
ATOM 544 N N . ASN A 1 72 ? 12.738 4.433 -16.680 1.00 76.06 72 ASN A N 1
ATOM 545 C CA . ASN A 1 72 ? 13.118 3.099 -17.165 1.00 76.06 72 ASN A CA 1
ATOM 546 C C . ASN A 1 72 ? 13.472 2.124 -16.016 1.00 76.06 72 ASN A C 1
ATOM 548 O O . ASN A 1 72 ? 14.149 1.122 -16.239 1.00 76.06 72 ASN A O 1
ATOM 552 N N . ASP A 1 73 ? 13.063 2.422 -14.781 1.00 78.75 73 ASP A N 1
ATOM 553 C CA . ASP A 1 73 ? 13.301 1.577 -13.626 1.00 78.75 73 ASP A CA 1
ATOM 554 C C . ASP A 1 73 ? 12.423 0.324 -13.703 1.00 78.75 73 ASP A C 1
ATOM 556 O O . ASP A 1 73 ? 11.268 0.353 -14.128 1.00 78.75 73 ASP A O 1
ATOM 560 N N . THR A 1 74 ? 12.959 -0.789 -13.208 1.00 83.06 74 THR A N 1
ATOM 561 C CA . THR A 1 74 ? 12.253 -2.074 -13.118 1.00 83.06 74 THR A CA 1
ATOM 562 C C . THR A 1 74 ? 11.010 -2.002 -12.221 1.00 83.06 74 THR A C 1
ATOM 564 O O . THR A 1 74 ? 10.089 -2.797 -12.375 1.00 83.06 74 THR A O 1
ATOM 567 N N . LEU A 1 75 ? 10.976 -1.051 -11.281 1.00 87.19 75 LEU A N 1
ATOM 568 C CA . LEU A 1 75 ? 9.875 -0.827 -10.346 1.00 87.19 75 LEU A CA 1
ATOM 569 C C . LEU A 1 75 ? 9.452 0.648 -10.401 1.00 87.19 75 LEU A C 1
ATOM 571 O O . LEU A 1 75 ? 10.233 1.502 -9.973 1.00 87.19 75 LEU A O 1
ATOM 575 N N . PRO A 1 76 ? 8.246 0.968 -10.895 1.00 85.00 76 PRO A N 1
ATOM 576 C CA . PRO A 1 76 ? 7.788 2.350 -10.966 1.00 85.00 76 PRO A CA 1
ATOM 577 C C . PRO A 1 76 ? 7.366 2.912 -9.594 1.00 85.00 76 PRO A C 1
ATOM 579 O O . PRO A 1 76 ? 7.111 2.169 -8.640 1.00 85.00 76 PRO A O 1
ATOM 582 N N . GLY A 1 77 ? 7.297 4.245 -9.499 1.00 84.88 77 GLY A N 1
ATOM 583 C CA . GLY A 1 77 ? 6.618 4.982 -8.425 1.00 84.88 77 GLY A CA 1
ATOM 584 C C . GLY A 1 77 ? 6.832 4.470 -6.994 1.00 84.88 77 GLY A C 1
ATOM 585 O O . GLY A 1 77 ? 7.958 4.370 -6.495 1.00 84.88 77 GLY A O 1
ATOM 586 N N . VAL A 1 78 ? 5.717 4.162 -6.319 1.00 87.19 78 VAL A N 1
ATOM 587 C CA . VAL A 1 78 ? 5.688 3.735 -4.909 1.00 87.19 78 VAL A CA 1
ATOM 588 C C . VAL A 1 78 ? 6.402 2.397 -4.674 1.00 87.19 78 VAL A C 1
ATOM 590 O O . VAL A 1 78 ? 6.894 2.146 -3.579 1.00 87.19 78 VAL A O 1
ATOM 593 N N . LEU A 1 79 ? 6.546 1.536 -5.686 1.00 91.00 79 LEU A N 1
ATOM 594 C CA . LEU A 1 79 ? 7.185 0.227 -5.511 1.00 91.00 79 LEU A CA 1
ATOM 595 C C . LEU A 1 79 ? 8.682 0.353 -5.200 1.00 91.00 79 LEU A C 1
ATOM 597 O O . LEU A 1 79 ? 9.273 -0.548 -4.607 1.00 91.00 79 LEU A O 1
ATOM 601 N N . ARG A 1 80 ? 9.301 1.496 -5.521 1.00 88.94 80 ARG A N 1
ATOM 602 C CA . ARG A 1 80 ? 10.715 1.776 -5.215 1.00 88.94 80 ARG A CA 1
ATOM 603 C C . ARG A 1 80 ? 10.989 1.935 -3.721 1.00 88.94 80 ARG A C 1
ATOM 605 O O . ARG A 1 80 ? 12.107 1.664 -3.272 1.00 88.94 80 ARG A O 1
ATOM 612 N N . ILE A 1 81 ? 9.989 2.395 -2.968 1.00 88.12 81 ILE A N 1
ATOM 613 C CA . ILE A 1 81 ? 10.068 2.585 -1.512 1.00 88.12 81 ILE A CA 1
ATOM 614 C C . ILE A 1 81 ? 9.514 1.384 -0.734 1.00 88.12 81 ILE A C 1
ATOM 616 O O . ILE A 1 81 ? 9.605 1.359 0.494 1.00 88.12 81 ILE A O 1
ATOM 620 N N . ALA A 1 82 ? 8.955 0.389 -1.427 1.00 92.94 82 ALA A N 1
ATOM 621 C CA . ALA A 1 82 ? 8.550 -0.863 -0.811 1.00 92.94 82 ALA A CA 1
ATOM 622 C C . ALA A 1 82 ? 9.776 -1.595 -0.243 1.00 92.94 82 ALA A C 1
ATOM 624 O O . ALA A 1 82 ? 10.844 -1.651 -0.860 1.00 92.94 82 ALA A O 1
ATOM 625 N N . CYS A 1 83 ? 9.609 -2.159 0.950 1.00 95.38 83 CYS A N 1
ATOM 626 C CA . CYS A 1 83 ? 10.616 -3.003 1.581 1.00 95.38 83 CYS A CA 1
ATOM 627 C C . CYS A 1 83 ? 10.561 -4.438 1.059 1.00 95.38 83 CYS A C 1
ATOM 629 O O . CYS A 1 83 ? 11.577 -5.117 1.059 1.00 95.38 83 CYS A O 1
ATOM 631 N N . SER A 1 84 ? 9.413 -4.899 0.567 1.00 96.62 84 SER A N 1
ATOM 632 C CA . SER A 1 84 ? 9.306 -6.184 -0.119 1.00 96.62 84 SER A CA 1
ATOM 633 C C . SER A 1 84 ? 8.360 -6.044 -1.300 1.00 96.62 84 SER A C 1
ATOM 635 O O . SER A 1 84 ? 7.269 -5.508 -1.139 1.00 96.62 84 SER A O 1
ATOM 637 N N . VAL A 1 85 ? 8.776 -6.504 -2.475 1.00 96.75 85 VAL A N 1
ATOM 638 C CA . VAL A 1 85 ? 7.920 -6.643 -3.656 1.00 96.75 85 VAL A CA 1
ATOM 639 C C . VAL A 1 85 ? 7.982 -8.093 -4.094 1.00 96.75 85 VAL A C 1
ATOM 641 O O . VAL A 1 85 ? 9.074 -8.628 -4.287 1.00 96.75 85 VAL A O 1
ATOM 644 N N . GLN A 1 86 ? 6.820 -8.713 -4.227 1.00 97.38 86 GLN A N 1
ATOM 645 C CA . GLN A 1 86 ? 6.643 -10.086 -4.675 1.00 97.38 86 GLN A CA 1
ATOM 646 C C . GLN A 1 86 ? 5.822 -10.095 -5.958 1.00 97.38 86 GLN A C 1
ATOM 648 O O . GLN A 1 86 ? 4.937 -9.255 -6.127 1.00 97.38 86 GLN A O 1
ATOM 653 N N . ASN A 1 87 ? 6.101 -11.029 -6.856 1.00 96.88 87 ASN A N 1
ATOM 654 C CA . ASN A 1 87 ? 5.236 -11.276 -8.004 1.00 96.88 87 ASN A CA 1
ATOM 655 C C . ASN A 1 87 ? 4.053 -12.184 -7.628 1.00 96.88 87 ASN A C 1
ATOM 657 O O . ASN A 1 87 ? 3.891 -12.616 -6.485 1.00 96.88 87 ASN A O 1
ATOM 661 N N . SER A 1 88 ? 3.224 -12.494 -8.621 1.00 95.69 88 SER A N 1
ATOM 662 C CA . SER A 1 88 ? 2.085 -13.402 -8.466 1.00 95.69 88 SER A CA 1
ATOM 663 C C . SER A 1 88 ? 2.463 -14.852 -8.125 1.00 95.69 88 SER A C 1
ATOM 665 O O . SER A 1 88 ? 1.634 -15.562 -7.556 1.00 95.69 88 SER A O 1
ATOM 667 N N . THR A 1 89 ? 3.694 -15.292 -8.417 1.00 96.94 89 THR A N 1
ATOM 668 C CA . THR A 1 89 ? 4.202 -16.624 -8.037 1.00 96.94 89 THR A CA 1
ATOM 669 C C . THR A 1 89 ? 4.749 -16.669 -6.607 1.00 96.94 89 THR A C 1
ATOM 671 O O . THR A 1 89 ? 4.984 -17.756 -6.084 1.00 96.94 89 THR A O 1
ATOM 674 N N . GLY A 1 90 ? 4.880 -15.513 -5.943 1.00 95.81 90 GLY A N 1
ATOM 675 C CA . GLY A 1 90 ? 5.418 -15.386 -4.586 1.00 95.81 90 GLY A CA 1
ATOM 676 C C . GLY A 1 90 ? 6.935 -15.180 -4.531 1.00 95.81 90 GLY A C 1
ATOM 677 O O . GLY A 1 90 ? 7.500 -15.111 -3.438 1.00 95.81 90 GLY A O 1
ATOM 678 N N . ASP A 1 91 ? 7.598 -15.039 -5.679 1.00 97.00 91 ASP A N 1
ATOM 679 C CA . ASP A 1 91 ? 9.022 -14.739 -5.752 1.00 97.00 91 ASP A CA 1
ATOM 680 C C . ASP A 1 91 ? 9.274 -13.283 -5.365 1.00 97.00 91 ASP A C 1
ATOM 682 O O . ASP A 1 91 ? 8.601 -12.352 -5.820 1.00 97.00 91 ASP A O 1
ATOM 686 N N . ILE A 1 92 ? 10.279 -13.073 -4.517 1.00 95.94 92 ILE A N 1
ATOM 687 C CA . ILE A 1 92 ? 10.650 -11.746 -4.037 1.00 95.94 92 ILE A CA 1
ATOM 688 C C . ILE A 1 92 ? 11.513 -11.056 -5.103 1.00 95.94 92 ILE A C 1
ATOM 690 O O . ILE A 1 92 ? 12.698 -11.352 -5.237 1.00 95.94 92 ILE A O 1
ATOM 694 N N . ILE A 1 93 ? 10.931 -10.098 -5.826 1.00 95.44 93 ILE A N 1
ATOM 695 C CA . ILE A 1 93 ? 11.619 -9.278 -6.841 1.00 95.44 93 ILE A CA 1
ATOM 696 C C . ILE A 1 93 ? 12.552 -8.258 -6.184 1.00 95.44 93 ILE A C 1
ATOM 698 O O . ILE A 1 93 ? 13.632 -7.958 -6.690 1.00 95.44 93 ILE A O 1
ATOM 702 N N . ASN A 1 94 ? 12.127 -7.682 -5.060 1.00 94.81 94 ASN A N 1
ATOM 703 C CA . ASN A 1 94 ? 12.891 -6.660 -4.355 1.00 94.81 94 ASN A CA 1
ATOM 704 C C . ASN A 1 94 ? 12.716 -6.837 -2.850 1.00 94.81 94 ASN A C 1
ATOM 706 O O . ASN A 1 94 ? 11.590 -6.924 -2.363 1.00 94.81 94 ASN A O 1
ATOM 710 N N . ASN A 1 95 ? 13.828 -6.873 -2.119 1.00 95.56 95 ASN A N 1
ATOM 711 C CA . ASN A 1 95 ? 13.850 -6.947 -0.664 1.00 95.56 95 ASN A CA 1
ATOM 712 C C . ASN A 1 95 ? 14.816 -5.892 -0.130 1.00 95.56 95 ASN A C 1
ATOM 714 O O . ASN A 1 95 ? 16.028 -5.982 -0.327 1.00 95.56 95 ASN A O 1
ATOM 718 N N . ARG A 1 96 ? 14.275 -4.866 0.521 1.00 93.75 96 ARG A N 1
ATOM 719 C CA . ARG A 1 96 ? 15.032 -3.767 1.110 1.00 93.75 96 ARG A CA 1
ATOM 720 C C . ARG A 1 96 ? 14.773 -3.739 2.610 1.00 93.75 96 ARG A C 1
ATOM 722 O O . ARG A 1 96 ? 13.620 -3.589 3.019 1.00 93.75 96 ARG A O 1
ATOM 729 N N . PRO A 1 97 ? 15.822 -3.821 3.445 1.00 92.81 97 PRO A N 1
ATOM 730 C CA . PRO A 1 97 ? 15.646 -3.696 4.878 1.00 92.81 97 PRO A CA 1
ATOM 731 C C . PRO A 1 97 ? 15.147 -2.291 5.216 1.00 92.81 97 PRO A C 1
ATOM 733 O O . PRO A 1 97 ? 15.606 -1.286 4.662 1.00 92.81 97 PRO A O 1
ATOM 736 N N . CYS A 1 98 ? 14.217 -2.217 6.159 1.00 91.88 98 CYS A N 1
ATOM 737 C CA . CYS A 1 98 ? 13.751 -0.947 6.681 1.00 91.88 98 CYS A CA 1
ATOM 738 C C . CYS A 1 98 ? 14.894 -0.263 7.447 1.00 91.88 98 CYS A C 1
ATOM 740 O O . CYS A 1 98 ? 15.430 -0.808 8.412 1.00 91.88 98 CYS A O 1
ATOM 742 N N . LYS A 1 99 ? 15.300 0.933 7.004 1.00 88.88 99 LYS A N 1
ATOM 743 C CA . LYS A 1 99 ? 16.389 1.678 7.651 1.00 88.88 99 LYS A CA 1
ATOM 744 C C . LYS A 1 99 ? 15.960 2.118 9.051 1.00 88.88 99 LYS A C 1
ATOM 746 O O . LYS A 1 99 ? 14.890 2.694 9.222 1.00 88.88 99 LYS A O 1
ATOM 751 N N . ARG A 1 100 ? 16.814 1.869 10.048 1.00 82.25 100 ARG A N 1
ATOM 752 C CA . ARG A 1 100 ? 16.631 2.388 11.408 1.00 82.25 100 ARG A CA 1
ATOM 753 C C . ARG A 1 100 ? 16.963 3.878 11.432 1.00 82.25 100 ARG A C 1
ATOM 755 O O . ARG A 1 100 ? 18.045 4.277 11.003 1.00 82.25 100 ARG A O 1
ATOM 762 N N . GLU A 1 101 ? 16.061 4.688 11.972 1.00 78.75 101 GLU A N 1
ATOM 763 C CA . GLU A 1 101 ? 16.395 6.062 12.337 1.00 78.75 101 GLU A CA 1
ATOM 764 C C . GLU A 1 101 ? 17.309 6.066 13.567 1.00 78.75 101 GLU A C 1
ATOM 766 O O . GLU A 1 101 ? 17.121 5.290 14.512 1.00 78.75 101 GLU A O 1
ATOM 771 N N . LYS A 1 102 ? 18.323 6.939 13.560 1.00 82.69 102 LYS A N 1
ATOM 772 C CA . LYS A 1 102 ? 19.235 7.102 14.698 1.00 82.69 102 LYS A CA 1
ATOM 773 C C . LYS A 1 102 ? 18.420 7.449 15.951 1.00 82.69 102 LYS A C 1
ATOM 775 O O . LYS A 1 102 ? 17.598 8.358 15.919 1.00 82.69 102 LYS A O 1
ATOM 780 N N . GLY A 1 103 ? 18.647 6.722 17.046 1.00 79.94 103 GLY A N 1
ATOM 781 C CA . GLY A 1 103 ? 17.974 6.954 18.333 1.00 79.94 103 GLY A CA 1
ATOM 782 C C . GLY A 1 103 ? 16.739 6.087 18.607 1.00 79.94 103 GLY A C 1
ATOM 783 O O . GLY A 1 103 ? 16.186 6.171 19.700 1.00 79.94 103 GLY A O 1
ATOM 784 N N . HIS A 1 104 ? 16.326 5.215 17.681 1.00 77.06 104 HIS A N 1
ATOM 785 C CA . HIS A 1 104 ? 15.234 4.267 17.920 1.00 77.06 104 HIS A CA 1
ATOM 786 C C . HIS A 1 104 ? 15.772 2.852 18.183 1.00 77.06 104 HIS A C 1
ATOM 788 O O . HIS A 1 104 ? 16.482 2.273 17.366 1.00 77.06 104 HIS A O 1
ATOM 794 N N . SER A 1 105 ? 15.422 2.282 19.341 1.00 74.31 105 SER A N 1
ATOM 795 C CA . SER A 1 105 ? 15.885 0.950 19.768 1.00 74.31 105 SER A CA 1
ATOM 796 C C . SER A 1 105 ? 15.148 -0.206 19.082 1.00 74.31 105 SER A C 1
ATOM 798 O O . SER A 1 105 ? 15.624 -1.338 19.119 1.00 74.31 105 SER A O 1
ATOM 800 N N . VAL A 1 106 ? 13.991 0.052 18.471 1.00 80.19 106 VAL A N 1
ATOM 801 C CA . VAL A 1 106 ? 13.137 -0.991 17.897 1.00 80.19 106 VAL A CA 1
ATOM 802 C C . VAL A 1 106 ? 13.320 -1.037 16.380 1.00 80.19 106 VAL A C 1
ATOM 804 O O . VAL A 1 106 ? 13.283 -0.010 15.702 1.00 80.19 106 VAL A O 1
ATOM 807 N N . GLU A 1 107 ? 13.517 -2.239 15.848 1.00 80.69 107 GLU A N 1
ATOM 808 C CA . GLU A 1 107 ? 13.712 -2.475 14.421 1.00 80.69 107 GLU A CA 1
ATOM 809 C C . GLU A 1 107 ? 12.404 -2.264 13.639 1.00 80.69 107 GLU A C 1
ATOM 811 O O . GLU A 1 107 ? 11.376 -2.834 14.013 1.00 80.69 107 GLU A O 1
ATOM 816 N N . PRO A 1 108 ? 12.381 -1.409 12.601 1.00 86.19 108 PRO A N 1
ATOM 817 C CA . PRO A 1 108 ? 11.200 -1.234 11.765 1.00 86.19 108 PRO A CA 1
ATOM 818 C C . PRO A 1 108 ? 10.896 -2.529 11.004 1.00 86.19 108 PRO A C 1
ATOM 820 O O . PRO A 1 108 ? 11.785 -3.123 10.399 1.00 86.19 108 PRO A O 1
ATOM 823 N N . SER A 1 109 ? 9.635 -2.961 11.024 1.00 90.81 109 SER A N 1
ATOM 824 C CA . SER A 1 109 ? 9.193 -4.164 10.322 1.00 90.81 109 SER A CA 1
ATOM 825 C C . SER A 1 109 ? 8.6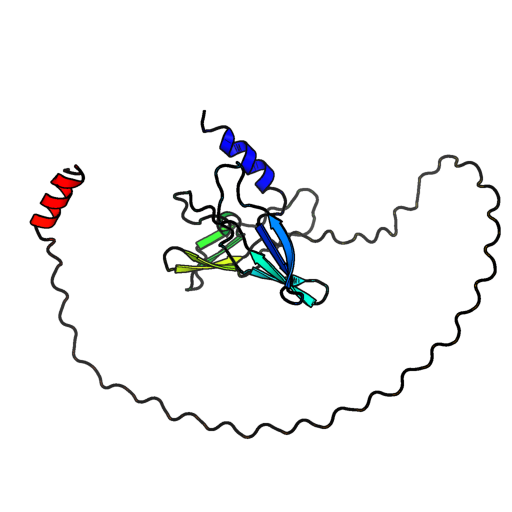01 -3.838 8.949 1.00 90.81 109 SER A C 1
ATOM 827 O O . SER A 1 109 ? 7.938 -2.816 8.740 1.00 90.81 109 SER A O 1
ATOM 829 N N . CYS A 1 110 ? 8.834 -4.744 8.000 1.00 93.94 110 CYS A N 1
ATOM 830 C CA . CYS A 1 110 ? 8.244 -4.716 6.666 1.00 93.94 110 CYS A CA 1
ATOM 831 C C . CYS A 1 110 ? 6.844 -5.349 6.703 1.00 93.94 110 CYS A C 1
ATOM 833 O O . CYS A 1 110 ? 6.656 -6.486 6.280 1.00 93.94 110 CYS A O 1
ATOM 835 N N . GLY A 1 111 ? 5.883 -4.654 7.318 1.00 90.06 111 GLY A N 1
ATOM 836 C CA . GLY A 1 111 ? 4.552 -5.205 7.607 1.00 90.06 111 GLY A CA 1
ATOM 837 C C . GLY A 1 111 ? 3.377 -4.377 7.095 1.00 90.06 111 GLY A C 1
ATOM 838 O O . GLY A 1 111 ? 2.232 -4.739 7.348 1.00 90.06 111 GLY A O 1
ATOM 839 N N . PHE A 1 112 ? 3.619 -3.247 6.425 1.00 90.44 112 PHE A N 1
ATOM 840 C CA . PHE A 1 112 ? 2.538 -2.412 5.909 1.00 90.44 112 PHE A CA 1
ATOM 841 C C . PHE A 1 112 ? 2.157 -2.862 4.498 1.00 90.44 112 PHE A C 1
ATOM 843 O O . PHE A 1 112 ? 2.873 -2.554 3.555 1.00 90.44 112 PHE A O 1
ATOM 850 N N . GLY A 1 113 ? 1.060 -3.596 4.338 1.00 90.88 113 GLY A N 1
ATOM 851 C CA . GLY A 1 113 ? 0.674 -4.158 3.043 1.00 90.88 113 GLY A CA 1
ATOM 852 C C . GLY A 1 113 ? -0.295 -5.338 3.179 1.00 90.88 113 GLY A C 1
ATOM 853 O O . GLY A 1 113 ? -0.796 -5.575 4.284 1.00 90.88 113 GLY A O 1
ATOM 854 N N . PRO A 1 114 ? -0.564 -6.073 2.085 1.00 93.44 114 PRO A N 1
ATOM 855 C CA . PRO A 1 114 ? 0.004 -5.884 0.745 1.00 93.44 114 PRO A CA 1
ATOM 856 C C . PRO A 1 114 ? -0.730 -4.814 -0.084 1.00 93.44 114 PRO A C 1
ATOM 858 O O . PRO A 1 114 ? -1.956 -4.738 -0.068 1.00 93.44 114 PRO A O 1
ATOM 861 N N . LEU A 1 115 ? 0.018 -4.014 -0.850 1.00 93.44 115 LEU A N 1
ATOM 862 C CA . LEU A 1 115 ? -0.510 -3.234 -1.974 1.00 93.44 115 LEU A CA 1
ATOM 863 C C . LEU A 1 115 ? -0.400 -4.087 -3.236 1.00 93.44 115 LEU A C 1
ATOM 865 O O . LEU A 1 115 ? 0.707 -4.444 -3.636 1.00 93.44 115 LEU A O 1
ATOM 869 N N . THR A 1 116 ? -1.530 -4.390 -3.867 1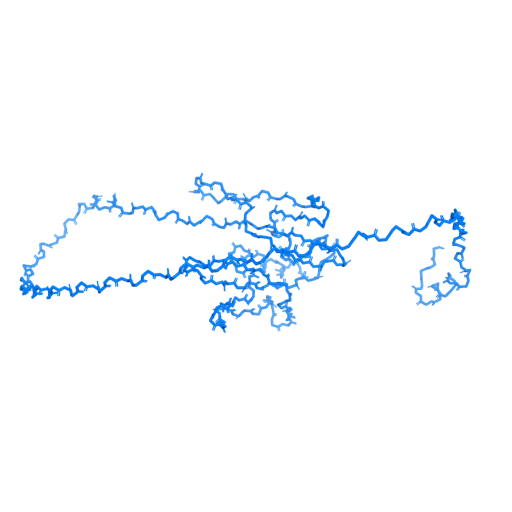.00 93.44 116 THR A N 1
ATOM 870 C CA . THR A 1 116 ? -1.558 -5.155 -5.115 1.00 93.44 116 THR A CA 1
ATOM 871 C C . THR A 1 116 ? -1.702 -4.212 -6.302 1.00 93.44 116 THR A C 1
ATOM 873 O O . THR A 1 116 ? -2.661 -3.447 -6.361 1.00 93.44 116 THR A O 1
ATOM 876 N N . VAL A 1 117 ? -0.757 -4.255 -7.240 1.00 91.50 117 VAL A N 1
ATOM 877 C CA . VAL A 1 117 ? -0.762 -3.416 -8.450 1.00 91.50 117 VAL A CA 1
ATOM 878 C C . VAL A 1 117 ? -0.422 -4.250 -9.678 1.00 91.50 117 VAL A C 1
ATOM 880 O O . VAL A 1 117 ? 0.363 -5.191 -9.590 1.00 91.50 117 VAL A O 1
ATOM 883 N N . SER A 1 118 ? -1.003 -3.903 -10.827 1.00 91.12 118 SER A N 1
ATOM 884 C CA . SER A 1 118 ? -0.647 -4.515 -12.108 1.00 91.12 118 SER A CA 1
ATOM 885 C C . SER A 1 118 ? 0.389 -3.649 -12.817 1.00 91.12 118 SER A C 1
ATOM 887 O O . SER A 1 118 ? 0.115 -2.498 -13.149 1.00 91.12 118 SER A O 1
ATOM 889 N N . VAL A 1 119 ? 1.580 -4.195 -13.048 1.00 89.88 119 VAL A N 1
ATOM 890 C CA . VAL A 1 119 ? 2.661 -3.532 -13.782 1.00 89.88 119 VAL A CA 1
ATOM 891 C C . VAL A 1 119 ? 2.932 -4.345 -15.039 1.00 89.88 119 VAL A C 1
ATOM 893 O O . VAL A 1 119 ? 3.355 -5.492 -14.961 1.00 89.88 119 VAL A O 1
ATOM 896 N N . ARG A 1 120 ? 2.665 -3.761 -16.215 1.00 89.25 120 ARG A N 1
ATOM 897 C CA . ARG A 1 120 ? 2.860 -4.418 -17.526 1.00 89.25 120 ARG A CA 1
ATOM 898 C C . ARG A 1 120 ? 2.148 -5.778 -17.648 1.00 89.25 120 ARG A C 1
ATOM 900 O O . ARG A 1 120 ? 2.656 -6.693 -18.283 1.00 89.25 120 ARG A O 1
ATOM 907 N N . GLY A 1 121 ? 0.971 -5.909 -17.034 1.00 91.31 121 GLY A N 1
ATOM 908 C CA . GLY A 1 121 ? 0.187 -7.148 -17.037 1.00 91.31 121 GLY A CA 1
ATOM 909 C C . GLY A 1 121 ? 0.601 -8.172 -15.976 1.00 91.31 121 GLY A C 1
ATOM 910 O O . GLY A 1 121 ? -0.092 -9.172 -15.813 1.00 91.31 121 GLY A O 1
ATOM 911 N N . GLU A 1 122 ? 1.664 -7.920 -15.209 1.00 94.38 122 GLU A N 1
ATOM 912 C CA . GLU A 1 122 ? 2.056 -8.753 -14.073 1.00 94.38 122 GLU A CA 1
ATOM 913 C C . GLU A 1 122 ? 1.505 -8.174 -12.765 1.00 94.38 122 GLU A C 1
ATOM 915 O O . GLU A 1 122 ? 1.594 -6.973 -12.507 1.00 94.38 122 GLU A O 1
ATOM 920 N N . MET A 1 123 ? 0.911 -9.027 -11.930 1.00 94.44 123 MET A N 1
ATOM 921 C CA . MET A 1 123 ? 0.415 -8.631 -10.612 1.00 94.44 123 MET A CA 1
ATOM 922 C C . MET A 1 123 ? 1.548 -8.678 -9.593 1.00 94.44 123 MET A C 1
ATOM 924 O O . MET A 1 123 ? 2.124 -9.737 -9.344 1.00 94.44 123 MET A O 1
ATOM 928 N N . LEU A 1 124 ? 1.829 -7.530 -8.981 1.00 95.38 124 LEU A N 1
ATOM 929 C CA . LEU A 1 124 ? 2.835 -7.365 -7.942 1.00 95.38 124 LEU A CA 1
ATOM 930 C C . LEU A 1 124 ? 2.167 -7.088 -6.595 1.00 95.38 124 LEU A C 1
ATOM 932 O O . LEU A 1 124 ? 1.173 -6.366 -6.514 1.00 95.38 124 LEU A O 1
ATOM 936 N N . SER A 1 125 ? 2.744 -7.642 -5.535 1.00 96.00 125 SER A N 1
ATOM 937 C CA . SER A 1 125 ? 2.355 -7.446 -4.142 1.00 96.00 125 SER A CA 1
ATOM 938 C C . SER A 1 125 ? 3.486 -6.746 -3.400 1.00 96.00 125 SER A C 1
ATOM 940 O O . SER A 1 125 ? 4.596 -7.269 -3.311 1.00 96.00 125 SER A O 1
ATOM 942 N N . ALA A 1 126 ? 3.224 -5.549 -2.883 1.00 95.81 126 ALA A N 1
ATOM 943 C CA . ALA A 1 126 ? 4.228 -4.723 -2.228 1.00 95.81 126 ALA A CA 1
ATOM 944 C C . ALA A 1 126 ? 3.917 -4.512 -0.744 1.00 95.81 126 ALA A C 1
ATOM 946 O O . ALA A 1 126 ? 2.799 -4.153 -0.374 1.00 95.81 126 ALA A O 1
ATOM 947 N N . ASN A 1 127 ? 4.930 -4.678 0.101 1.00 95.06 127 ASN A N 1
ATOM 948 C CA . ASN A 1 127 ? 4.906 -4.329 1.514 1.00 95.06 127 ASN A CA 1
ATOM 949 C C . ASN A 1 127 ? 5.856 -3.159 1.776 1.00 95.06 127 ASN A C 1
ATOM 951 O O . ASN A 1 127 ? 6.924 -3.043 1.171 1.00 95.06 127 ASN A O 1
ATOM 955 N N . PHE A 1 128 ? 5.483 -2.308 2.722 1.00 93.44 128 PHE A N 1
ATOM 956 C CA . PHE A 1 128 ? 6.207 -1.108 3.111 1.00 93.44 128 PHE A CA 1
ATOM 957 C C . PHE A 1 128 ? 6.596 -1.164 4.587 1.00 93.44 128 PHE A C 1
ATOM 959 O O . PHE A 1 128 ? 6.033 -1.910 5.396 1.00 93.44 128 PHE A O 1
ATOM 966 N N . CYS A 1 129 ? 7.584 -0.350 4.941 1.00 91.75 129 CYS A N 1
ATOM 967 C CA . CYS A 1 129 ? 8.016 -0.213 6.320 1.00 91.75 129 CYS A CA 1
ATOM 968 C C . CYS A 1 129 ? 6.917 0.461 7.141 1.00 91.75 129 CYS A C 1
ATOM 970 O O . CYS A 1 129 ? 6.449 1.547 6.794 1.00 91.75 129 CYS A O 1
ATOM 972 N N . THR A 1 130 ? 6.520 -0.149 8.257 1.00 86.50 130 THR A N 1
ATOM 973 C CA . THR A 1 130 ? 5.670 0.549 9.223 1.00 86.50 130 THR A CA 1
ATOM 974 C C . THR A 1 130 ? 6.527 1.536 10.011 1.00 86.50 130 THR A C 1
ATOM 976 O O . THR A 1 130 ? 7.503 1.098 10.631 1.00 86.50 130 THR A O 1
ATOM 979 N N . PRO A 1 131 ? 6.183 2.839 10.049 1.00 75.62 131 PRO A N 1
ATOM 980 C CA . PRO A 1 131 ? 6.840 3.748 10.972 1.00 75.62 131 PRO A CA 1
ATOM 981 C C . PRO A 1 131 ? 6.605 3.242 12.395 1.00 75.62 131 PRO A C 1
ATOM 983 O O . PRO A 1 131 ? 5.479 2.892 12.768 1.00 75.62 131 PRO A O 1
ATOM 986 N N . GLN A 1 132 ? 7.681 3.182 13.177 1.00 74.56 132 GLN A N 1
ATOM 987 C CA . GLN A 1 132 ? 7.602 2.919 14.606 1.00 74.56 132 GLN A CA 1
ATOM 988 C C . GLN A 1 132 ? 6.662 3.964 15.196 1.00 74.56 132 GLN A C 1
ATOM 990 O O . GLN A 1 132 ? 6.948 5.159 15.136 1.00 74.56 132 GLN A O 1
ATOM 995 N N . GLN A 1 133 ? 5.522 3.543 15.750 1.00 66.94 133 GLN A N 1
ATOM 996 C CA . GLN A 1 133 ? 4.783 4.478 16.582 1.00 66.94 133 GLN A CA 1
ATOM 997 C C . GLN A 1 133 ? 5.711 4.815 17.740 1.00 66.94 133 GLN A C 1
ATOM 999 O O . GLN A 1 133 ? 6.185 3.871 18.384 1.00 66.94 133 GLN A O 1
ATOM 1004 N N . PRO A 1 134 ? 5.993 6.102 18.007 1.00 65.06 134 PRO A N 1
ATOM 1005 C CA . PRO A 1 134 ? 6.740 6.456 19.193 1.00 65.06 134 PRO A CA 1
ATOM 1006 C C . PRO A 1 134 ? 5.994 5.793 20.340 1.00 65.06 134 PRO A C 1
ATOM 1008 O O . PRO A 1 134 ? 4.810 6.076 20.570 1.00 65.06 134 PRO A O 1
ATOM 1011 N N . LYS A 1 135 ? 6.640 4.816 20.996 1.00 64.25 135 LYS A N 1
ATOM 1012 C CA . LYS A 1 135 ? 6.114 4.280 22.246 1.00 64.25 135 LYS A CA 1
ATOM 1013 C C . LYS A 1 135 ? 5.863 5.534 23.059 1.00 64.25 135 LYS A C 1
ATOM 1015 O O . LYS A 1 135 ? 6.802 6.308 23.234 1.00 64.25 135 LYS A O 1
ATOM 1020 N N . LYS A 1 136 ? 4.609 5.784 23.455 1.00 62.47 136 LYS A N 1
ATOM 1021 C CA . LYS A 1 136 ? 4.309 6.810 24.450 1.00 62.47 136 LYS A CA 1
ATOM 1022 C C . LYS A 1 136 ? 5.148 6.401 25.647 1.00 62.47 136 LYS A C 1
ATOM 1024 O O . LYS A 1 136 ? 4.748 5.511 26.393 1.00 62.47 136 LYS A O 1
ATOM 1029 N N . GLN A 1 137 ? 6.365 6.931 25.737 1.00 60.78 137 GLN A N 1
ATOM 1030 C CA . GLN A 1 137 ? 7.184 6.791 26.913 1.00 60.78 137 GLN A CA 1
ATOM 1031 C C . GLN A 1 137 ? 6.264 7.334 27.986 1.00 60.78 137 GLN A C 1
ATOM 1033 O O . GLN A 1 137 ? 5.754 8.445 27.850 1.00 60.78 137 GLN A O 1
ATOM 1038 N N . ASN A 1 138 ? 5.890 6.477 28.932 1.00 59.72 138 ASN A N 1
ATOM 1039 C CA . ASN A 1 138 ? 5.108 6.894 30.076 1.00 59.72 138 ASN A CA 1
ATOM 1040 C C . ASN A 1 138 ? 5.915 8.027 30.708 1.00 59.72 138 ASN A C 1
ATOM 1042 O O . ASN A 1 138 ? 6.880 7.759 31.419 1.00 59.72 138 ASN A O 1
ATOM 1046 N N . SER A 1 139 ? 5.560 9.276 30.398 1.00 59.28 139 SER A N 1
ATOM 1047 C CA . SER A 1 139 ? 6.139 10.500 30.950 1.00 59.28 139 SER A CA 1
ATOM 1048 C C . SER A 1 139 ? 5.708 10.636 32.409 1.00 59.28 139 SER A C 1
ATOM 1050 O O . SER A 1 139 ? 5.098 11.620 32.802 1.00 59.28 139 SER A O 1
ATOM 1052 N N . LYS A 1 140 ? 5.941 9.588 33.201 1.00 62.69 140 LYS A N 1
ATOM 1053 C CA . LYS A 1 140 ? 5.638 9.531 34.626 1.00 62.69 140 LYS A CA 1
ATOM 1054 C C . LYS A 1 140 ? 6.832 9.931 35.493 1.00 62.69 140 LYS A C 1
ATOM 1056 O O . LYS A 1 140 ? 6.635 10.085 36.687 1.00 62.69 140 LYS A O 1
ATOM 1061 N N . ASN A 1 141 ? 8.023 10.138 34.919 1.00 57.59 141 ASN A N 1
ATOM 1062 C CA . ASN A 1 141 ? 9.260 10.310 35.694 1.00 57.59 141 ASN A CA 1
ATOM 1063 C C . ASN A 1 141 ? 10.102 11.547 35.304 1.00 57.59 141 ASN A C 1
ATOM 1065 O O . ASN A 1 141 ? 11.309 11.526 35.499 1.00 57.59 141 ASN A O 1
ATOM 1069 N N . SER A 1 142 ? 9.524 12.619 34.750 1.00 52.62 142 SER A N 1
ATOM 1070 C CA . SER A 1 142 ? 10.277 13.867 34.480 1.00 52.62 142 SER A CA 1
ATOM 1071 C C . SER A 1 142 ? 9.757 15.071 35.270 1.00 52.62 142 SER A C 1
ATOM 1073 O O . SER A 1 142 ? 9.809 16.199 34.789 1.00 52.62 142 SER A O 1
ATOM 1075 N N . GLU A 1 143 ? 9.231 14.822 36.468 1.00 59.53 143 GLU A N 1
ATOM 1076 C CA . GLU A 1 143 ? 8.854 15.855 37.439 1.00 59.53 143 GLU A CA 1
ATOM 1077 C C . GLU A 1 143 ? 9.752 15.773 38.680 1.00 59.53 143 GLU A C 1
ATOM 1079 O O . GLU A 1 143 ? 9.294 15.938 39.801 1.00 59.53 143 GLU A O 1
ATOM 1084 N N . GLU A 1 144 ? 11.043 15.501 38.490 1.00 60.22 144 GLU A N 1
ATOM 1085 C CA . GLU A 1 144 ? 12.047 15.746 39.520 1.00 60.22 144 GLU A CA 1
ATOM 1086 C C . GLU A 1 144 ? 13.211 16.534 38.919 1.00 60.22 144 GLU A C 1
ATOM 1088 O O . GLU A 1 144 ? 13.724 16.215 37.850 1.00 60.22 144 GLU A O 1
ATOM 1093 N N . ASP A 1 145 ? 13.587 17.579 39.649 1.00 61.16 145 ASP A N 1
ATOM 1094 C CA . ASP A 1 145 ? 14.835 18.328 39.540 1.00 61.16 145 ASP A CA 1
ATOM 1095 C C . ASP A 1 145 ? 14.930 19.505 38.547 1.00 61.16 145 ASP A C 1
ATOM 1097 O O . ASP A 1 145 ? 15.828 19.613 37.719 1.00 61.16 145 ASP A O 1
ATOM 1101 N N . PHE A 1 146 ? 14.046 20.492 38.723 1.00 57.38 146 PHE A N 1
ATOM 1102 C CA . PHE A 1 146 ? 14.447 21.897 38.564 1.00 57.38 146 PHE A CA 1
ATOM 1103 C C . PHE A 1 146 ? 14.174 22.657 39.862 1.00 57.38 146 PHE A C 1
ATOM 1105 O O . PHE A 1 146 ? 13.241 23.457 39.983 1.00 57.38 146 PHE A O 1
ATOM 1112 N N . GLY A 1 147 ? 15.026 22.410 40.855 1.00 61.00 147 GLY A N 1
ATOM 1113 C CA . GLY A 1 147 ? 15.199 23.317 41.979 1.00 61.00 147 GLY A CA 1
ATOM 1114 C C . GLY A 1 147 ? 15.809 24.642 41.513 1.00 61.00 147 GLY A C 1
ATOM 1115 O O . GLY A 1 147 ? 17.024 24.787 41.476 1.00 61.00 147 GLY A O 1
ATOM 1116 N N . ARG A 1 148 ? 14.976 25.636 41.182 1.00 59.94 148 ARG A N 1
ATOM 1117 C CA . ARG A 1 148 ? 15.337 27.064 41.268 1.00 59.94 148 ARG A CA 1
ATOM 1118 C C . ARG A 1 148 ? 14.092 27.911 41.523 1.00 59.94 148 ARG A C 1
ATOM 1120 O O . ARG A 1 148 ? 13.256 28.103 40.649 1.00 59.94 148 ARG A O 1
ATOM 1127 N N . HIS A 1 149 ? 13.998 28.372 42.769 1.00 62.59 149 HIS A N 1
ATOM 1128 C CA . HIS A 1 149 ? 13.235 29.515 43.277 1.00 62.59 149 HIS A CA 1
ATOM 1129 C C . HIS A 1 149 ? 12.068 30.014 42.409 1.00 62.59 149 HIS A C 1
ATOM 1131 O O . HIS A 1 149 ? 12.145 31.065 41.777 1.00 62.59 149 HIS A O 1
ATOM 1137 N N . LYS A 1 150 ? 10.933 29.309 42.464 1.00 62.25 150 LYS A N 1
ATOM 1138 C CA . LYS A 1 150 ? 9.641 29.932 42.161 1.00 62.25 150 LYS A CA 1
ATOM 1139 C C . LYS A 1 150 ? 9.185 30.733 43.387 1.00 62.25 150 LYS A C 1
ATOM 1141 O O . LYS A 1 150 ? 9.158 30.162 44.481 1.00 62.25 150 LYS A O 1
ATOM 1146 N N . PRO A 1 151 ? 8.811 32.018 43.246 1.00 64.94 151 PRO A N 1
ATOM 1147 C CA . PRO A 1 151 ? 8.168 32.751 44.327 1.00 64.94 151 PRO A CA 1
ATOM 1148 C C . PRO A 1 151 ? 6.900 32.008 44.754 1.00 64.94 151 PRO A C 1
ATOM 1150 O O . PRO A 1 151 ? 6.144 31.507 43.917 1.00 64.94 151 PRO A O 1
ATOM 1153 N N . LYS A 1 152 ? 6.718 31.899 46.073 1.00 69.12 152 LYS A N 1
ATOM 1154 C CA . LYS A 1 152 ? 5.611 31.199 46.729 1.00 69.12 152 LYS A CA 1
ATOM 1155 C C . LYS A 1 152 ? 4.287 31.684 46.116 1.00 69.12 152 LYS A C 1
ATOM 1157 O O . LYS A 1 152 ? 3.964 32.861 46.275 1.00 69.12 152 LYS A O 1
ATOM 1162 N N . PRO A 1 153 ? 3.533 30.829 45.398 1.00 69.06 153 PRO A N 1
ATOM 1163 C CA . PRO A 1 153 ? 2.243 31.223 44.855 1.00 69.06 153 PRO A CA 1
ATOM 1164 C C . PRO A 1 153 ? 1.333 31.655 46.004 1.00 69.06 153 PRO A C 1
ATOM 1166 O O . PRO A 1 153 ? 1.257 30.965 47.024 1.00 69.06 153 PRO A O 1
ATOM 1169 N N . ALA A 1 154 ? 0.658 32.794 45.841 1.00 77.56 154 ALA A N 1
ATOM 1170 C CA . ALA A 1 154 ? -0.381 33.230 46.764 1.00 77.56 154 ALA A CA 1
ATOM 1171 C C . ALA A 1 154 ? -1.399 32.091 46.991 1.00 77.56 154 ALA A C 1
ATOM 1173 O O . ALA A 1 154 ? -1.651 31.305 46.066 1.00 77.56 154 ALA A O 1
ATOM 1174 N N . PRO A 1 155 ? -1.969 31.967 48.204 1.00 75.75 155 PRO A N 1
ATOM 1175 C CA . PRO A 1 155 ? -2.923 30.912 48.520 1.00 75.75 155 PRO A CA 1
ATOM 1176 C C . PRO A 1 155 ? -4.077 30.938 47.515 1.00 75.75 155 PRO A C 1
ATOM 1178 O O . PRO A 1 155 ? -4.822 31.911 47.424 1.00 75.75 155 PRO A O 1
ATOM 1181 N N . ARG A 1 156 ? -4.197 29.866 46.721 1.00 74.56 156 ARG A N 1
ATOM 1182 C CA . ARG A 1 156 ? -5.320 29.709 45.797 1.00 74.56 156 ARG A CA 1
ATOM 1183 C C . ARG A 1 156 ? -6.615 29.622 46.610 1.00 74.56 156 ARG A C 1
ATOM 1185 O O . ARG A 1 156 ? -6.641 28.882 47.598 1.00 74.56 156 ARG A O 1
ATOM 1192 N N . PRO A 1 157 ? -7.687 30.318 46.193 1.00 72.44 157 PRO A N 1
ATOM 1193 C CA . PRO A 1 157 ? -8.999 30.141 46.798 1.00 72.44 157 PRO A CA 1
ATOM 1194 C C . PRO A 1 157 ? -9.389 28.664 46.712 1.00 72.44 157 PRO A C 1
ATOM 1196 O O . PRO A 1 157 ? -9.204 28.020 45.673 1.00 72.44 157 PRO A O 1
ATOM 1199 N N . ARG A 1 158 ? -9.864 28.111 47.836 1.00 72.50 158 ARG A N 1
ATOM 1200 C CA . ARG A 1 158 ? -10.347 26.730 47.897 1.00 72.50 158 ARG A CA 1
ATOM 1201 C C . ARG A 1 158 ? -11.458 26.581 46.855 1.00 72.50 158 ARG A C 1
ATOM 1203 O O . ARG A 1 158 ? -12.421 27.340 46.924 1.00 72.50 158 ARG A O 1
ATOM 1210 N N . PRO A 1 159 ? -11.337 25.650 45.895 1.00 66.38 159 PRO A N 1
ATOM 1211 C CA . PRO A 1 159 ? -12.440 25.363 44.997 1.00 66.38 159 PRO A CA 1
ATOM 1212 C C . PRO A 1 159 ? -13.623 24.877 45.833 1.00 66.38 159 PRO A C 1
ATOM 1214 O O . PRO A 1 159 ? -13.455 23.997 46.683 1.00 66.38 159 PRO A O 1
ATOM 1217 N N . ASP A 1 160 ? -14.791 25.474 45.597 1.00 73.75 160 ASP A N 1
ATOM 1218 C CA . ASP A 1 160 ? -16.039 25.072 46.234 1.00 73.75 160 ASP A CA 1
ATOM 1219 C C . ASP A 1 160 ? -16.241 23.562 46.120 1.00 73.75 160 ASP A C 1
ATOM 1221 O O . ASP A 1 160 ? -15.912 22.928 45.107 1.00 73.75 160 ASP A O 1
ATOM 1225 N N . SER A 1 161 ? -16.766 22.978 47.195 1.00 71.62 161 SER A N 1
ATOM 1226 C CA . SER A 1 161 ? -17.044 21.552 47.304 1.00 71.62 161 SER A CA 1
ATOM 1227 C C . SER A 1 161 ? -17.848 21.079 46.094 1.00 71.62 161 SER A C 1
ATOM 1229 O O . SER A 1 161 ? -19.028 21.399 45.952 1.00 71.62 161 SER A O 1
ATOM 1231 N N . ARG A 1 162 ? -17.201 20.313 45.206 1.00 68.94 162 ARG A N 1
ATOM 1232 C CA . ARG A 1 162 ? -17.851 19.715 44.037 1.00 68.94 162 ARG A CA 1
ATOM 1233 C C . ARG A 1 162 ? -19.031 18.868 44.499 1.00 68.94 162 ARG A C 1
ATOM 1235 O O . ARG A 1 162 ? -18.844 17.857 45.177 1.00 68.94 162 ARG A O 1
ATOM 1242 N N . SER A 1 163 ? -20.230 19.263 44.082 1.00 69.38 163 SER A N 1
ATOM 1243 C CA . SER A 1 163 ? -21.456 18.495 44.265 1.00 69.38 163 SER A CA 1
ATOM 1244 C C . SER A 1 163 ? -21.251 17.062 43.782 1.00 69.38 163 SER A C 1
ATOM 1246 O O . SER A 1 163 ? -20.887 16.818 42.628 1.00 69.38 163 SER A O 1
ATOM 1248 N N . ARG A 1 164 ? -21.454 16.110 44.695 1.00 77.00 164 ARG A N 1
ATOM 1249 C CA . ARG A 1 164 ? -21.311 14.676 44.444 1.00 77.00 164 ARG A CA 1
ATOM 1250 C C . ARG A 1 164 ? -22.208 14.287 43.257 1.00 77.00 164 ARG A C 1
ATOM 1252 O O . ARG A 1 164 ? -23.414 14.533 43.322 1.00 77.00 164 ARG A O 1
ATOM 1259 N N . PRO A 1 165 ? -21.662 13.691 42.181 1.00 73.94 165 PRO A N 1
ATOM 1260 C CA . PRO A 1 165 ? -22.470 13.228 41.060 1.00 73.94 165 PRO A CA 1
ATOM 1261 C C . PRO A 1 165 ? -23.550 12.262 41.556 1.00 73.94 165 PRO A C 1
ATOM 1263 O O . PRO A 1 165 ? -23.257 11.365 42.351 1.00 73.94 165 PRO A O 1
ATOM 1266 N N . LYS A 1 166 ? -24.795 12.450 41.101 1.00 81.88 166 LYS A N 1
ATOM 1267 C CA . LYS A 1 166 ? -25.899 11.540 41.430 1.00 81.88 166 LYS A CA 1
ATOM 1268 C C . LYS A 1 166 ? -25.541 10.102 41.011 1.00 81.88 166 LYS A C 1
ATOM 1270 O O . LYS A 1 166 ? -24.871 9.922 39.989 1.00 81.88 166 LYS A O 1
ATOM 1275 N N . PRO A 1 167 ? -25.988 9.080 41.765 1.00 79.31 167 PRO A N 1
ATOM 1276 C CA . PRO A 1 167 ? -25.782 7.682 41.403 1.00 79.31 167 PRO A CA 1
ATOM 1277 C C . PRO A 1 167 ? -26.287 7.417 39.981 1.00 79.31 167 PRO A C 1
ATOM 1279 O O . PRO A 1 167 ? -27.432 7.730 39.658 1.00 79.31 167 PRO A O 1
ATOM 1282 N N . ARG A 1 168 ? -25.429 6.860 39.119 1.00 79.25 168 ARG A N 1
ATOM 1283 C CA . ARG A 1 168 ? -25.831 6.439 37.772 1.00 79.25 168 ARG A CA 1
ATOM 1284 C C . ARG A 1 168 ? -26.801 5.265 37.879 1.00 79.25 168 ARG A C 1
ATOM 1286 O O . ARG A 1 168 ? -26.492 4.262 38.519 1.00 79.25 168 ARG A O 1
ATOM 1293 N N . THR A 1 169 ? -27.946 5.383 37.216 1.00 77.88 169 THR A N 1
ATOM 1294 C CA . THR A 1 169 ? -28.939 4.317 37.080 1.00 77.88 169 THR A CA 1
ATOM 1295 C C . THR A 1 169 ? -28.298 3.115 36.388 1.00 77.88 169 THR A C 1
ATOM 1297 O O . THR A 1 169 ? -27.705 3.249 35.316 1.00 77.88 169 THR A O 1
ATOM 1300 N N . ARG A 1 170 ? -28.371 1.941 37.022 1.00 80.19 170 ARG A N 1
ATOM 1301 C CA . ARG A 1 170 ? -27.815 0.696 36.483 1.00 80.19 170 ARG A CA 1
ATOM 1302 C C . ARG A 1 170 ? -28.573 0.334 35.195 1.00 80.19 170 ARG A C 1
ATOM 1304 O O . ARG A 1 170 ? -29.799 0.259 35.247 1.00 80.19 170 ARG A O 1
ATOM 1311 N N . PRO A 1 171 ? -27.888 0.110 34.060 1.00 75.56 171 PRO A N 1
ATOM 1312 C CA . PRO A 1 171 ? -28.544 -0.334 32.836 1.00 75.56 171 PRO A CA 1
ATOM 1313 C C . PRO A 1 171 ? -29.273 -1.659 33.067 1.00 75.56 171 PRO A C 1
ATOM 1315 O O . PRO A 1 171 ? -28.730 -2.559 33.715 1.00 75.56 171 PRO A O 1
ATOM 1318 N N . SER A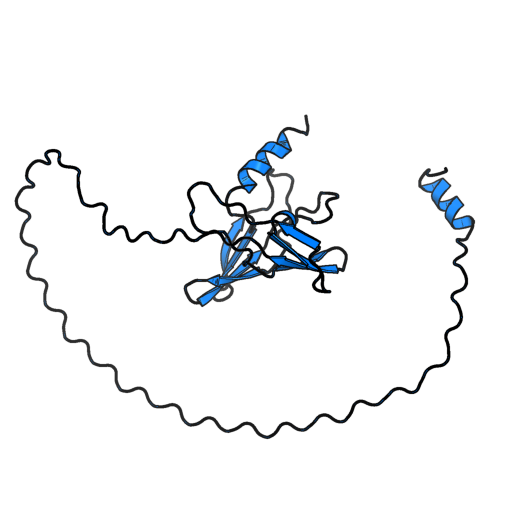 1 172 ? -30.488 -1.774 32.533 1.00 85.19 172 SER A N 1
ATOM 1319 C CA . SER A 1 172 ? -31.277 -3.005 32.591 1.00 85.19 172 SER A CA 1
ATOM 1320 C C . SER A 1 172 ? -30.517 -4.189 31.969 1.00 85.19 172 SER A C 1
ATOM 1322 O O . SER A 1 172 ? -29.739 -3.997 31.028 1.00 85.19 172 SER A O 1
ATOM 1324 N N . PRO A 1 173 ? -30.725 -5.418 32.472 1.00 80.06 173 PRO A N 1
ATOM 1325 C CA . PRO A 1 173 ? -30.090 -6.614 31.932 1.00 80.06 173 PRO A CA 1
ATOM 1326 C C . PRO A 1 173 ? -30.428 -6.793 30.446 1.00 80.06 173 PRO A C 1
ATOM 1328 O O . PRO A 1 173 ? -31.585 -6.718 30.038 1.00 80.06 173 PRO A O 1
ATOM 1331 N N . ARG A 1 174 ? -29.393 -7.015 29.627 1.00 81.12 174 ARG A N 1
ATOM 1332 C CA . ARG A 1 174 ? -29.527 -7.250 28.184 1.00 81.12 174 ARG A CA 1
ATOM 1333 C C . ARG A 1 174 ? -30.249 -8.574 27.935 1.00 81.12 174 ARG A C 1
ATOM 1335 O O . ARG A 1 174 ? -29.822 -9.613 28.436 1.00 81.12 174 ARG A O 1
ATOM 1342 N N . THR A 1 175 ? -31.290 -8.540 27.112 1.00 79.19 175 THR A N 1
ATOM 1343 C CA . THR A 1 175 ? -32.009 -9.728 26.644 1.00 79.19 175 THR A CA 1
ATOM 1344 C C . THR A 1 175 ? -31.057 -10.631 25.859 1.00 79.19 175 THR A C 1
ATOM 1346 O O . THR A 1 175 ? -30.373 -10.179 24.938 1.00 79.19 175 THR A O 1
ATOM 1349 N N . ARG A 1 176 ? -30.976 -11.907 26.247 1.00 80.69 176 ARG A N 1
ATOM 1350 C CA . ARG A 1 176 ? -30.124 -12.902 25.586 1.00 80.69 176 ARG A CA 1
ATOM 1351 C C . ARG A 1 176 ? -30.668 -13.163 24.172 1.00 80.69 176 ARG A C 1
ATOM 1353 O O . ARG A 1 176 ? -31.854 -13.461 24.054 1.00 80.69 176 ARG A O 1
ATOM 1360 N N . PRO A 1 177 ? -29.845 -13.068 23.113 1.00 77.00 177 PRO A N 1
ATOM 1361 C CA . PRO A 1 177 ? -30.282 -13.407 21.764 1.00 77.00 177 PRO A CA 1
ATOM 1362 C C . PRO A 1 177 ? -30.732 -14.867 21.687 1.00 77.00 177 PRO A C 1
ATOM 1364 O O . PRO A 1 177 ? -30.085 -15.747 22.263 1.00 77.00 177 PRO A O 1
ATOM 1367 N N . SER A 1 178 ? -31.819 -15.116 20.960 1.00 85.50 178 SER A N 1
ATOM 1368 C CA . SER A 1 178 ? -32.322 -16.463 20.697 1.00 85.50 178 SER A CA 1
ATOM 1369 C C . SER A 1 178 ? -31.271 -17.325 19.978 1.00 85.50 178 SER A C 1
ATOM 1371 O O . SER A 1 178 ? -30.465 -16.798 19.202 1.00 85.50 178 SER A O 1
ATOM 1373 N N . PRO A 1 179 ? -31.258 -18.649 20.211 1.00 79.19 179 PRO A N 1
ATOM 1374 C CA . PRO A 1 179 ? -30.336 -19.564 19.545 1.00 79.19 179 PRO A CA 1
ATOM 1375 C C . PRO A 1 179 ? -30.504 -19.501 18.019 1.00 79.19 179 PRO A C 1
ATOM 1377 O O . PRO A 1 179 ? 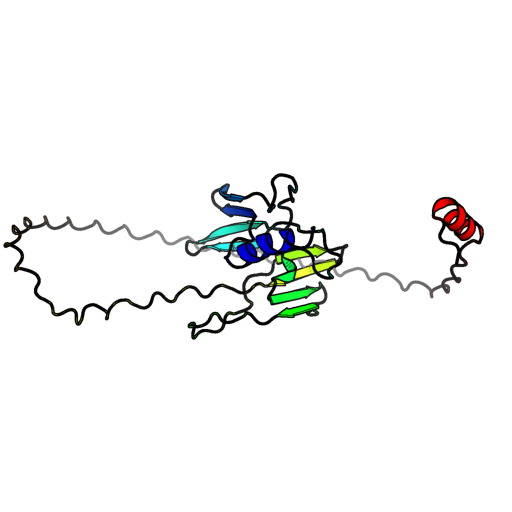-31.617 -19.559 17.500 1.00 79.19 179 PRO A O 1
ATOM 1380 N N . ARG A 1 180 ? -29.383 -19.366 17.297 1.00 80.50 180 ARG A N 1
ATOM 1381 C CA . ARG A 1 180 ? -29.364 -19.354 15.828 1.00 80.50 180 ARG A CA 1
ATOM 1382 C C . ARG A 1 180 ? -29.768 -20.719 15.275 1.00 80.50 180 ARG A C 1
ATOM 1384 O O . ARG A 1 180 ? -29.210 -21.741 15.671 1.00 80.50 180 ARG A O 1
ATOM 1391 N N . THR A 1 181 ? -30.676 -20.711 14.306 1.00 77.56 181 THR A N 1
ATOM 1392 C CA . THR A 1 181 ? -31.083 -21.884 13.531 1.00 77.56 181 THR A CA 1
ATOM 1393 C C . THR A 1 181 ? -29.880 -22.459 12.782 1.00 77.56 181 THR A C 1
ATOM 1395 O O . THR A 1 181 ? -29.145 -21.731 12.110 1.00 77.56 181 THR A O 1
ATOM 1398 N N . ARG A 1 182 ? -29.653 -23.769 12.922 1.00 79.56 182 ARG A N 1
ATOM 1399 C CA . ARG A 1 182 ? -28.549 -24.479 12.268 1.00 79.56 182 ARG A CA 1
ATOM 1400 C C . ARG A 1 182 ? -28.755 -24.444 10.743 1.00 79.56 182 ARG A C 1
ATOM 1402 O O . ARG A 1 182 ? -29.846 -24.796 10.295 1.00 79.56 182 ARG A O 1
ATOM 1409 N N . PRO A 1 183 ? -27.750 -24.045 9.943 1.00 75.62 183 PRO A N 1
ATOM 1410 C CA . PRO A 1 183 ? -27.853 -24.095 8.489 1.00 75.62 183 PRO A CA 1
ATOM 1411 C C . PRO A 1 183 ? -28.080 -25.533 8.015 1.00 75.62 183 PRO A C 1
ATOM 1413 O O . PRO A 1 183 ? -27.470 -26.464 8.545 1.00 75.62 183 PRO A O 1
ATOM 1416 N N . SER A 1 184 ? -28.944 -25.702 7.014 1.00 84.19 184 SER A N 1
ATOM 1417 C CA . SER A 1 184 ? -29.182 -27.002 6.383 1.00 84.19 184 SER A CA 1
ATOM 1418 C C . SER A 1 184 ? -27.909 -27.539 5.710 1.00 84.19 184 SER A C 1
ATOM 1420 O O . SER A 1 184 ? -27.060 -26.750 5.279 1.00 84.19 184 SER A O 1
ATOM 1422 N N . PRO A 1 185 ? -27.749 -28.871 5.619 1.00 76.88 185 PRO A N 1
ATOM 1423 C CA . PRO A 1 185 ? -26.595 -29.491 4.977 1.00 76.88 185 PRO A CA 1
ATOM 1424 C C . PRO A 1 185 ? -26.473 -29.052 3.512 1.00 76.88 185 PRO A C 1
ATOM 1426 O O . PRO A 1 185 ? -27.446 -29.043 2.761 1.00 76.88 185 PRO A O 1
ATOM 1429 N N . ARG A 1 186 ? -25.256 -28.664 3.117 1.00 76.88 186 ARG A N 1
ATOM 1430 C CA . ARG A 1 186 ? -24.936 -28.204 1.761 1.00 76.88 186 ARG A CA 1
ATOM 1431 C C . ARG A 1 186 ? -24.968 -29.386 0.789 1.00 76.88 186 ARG A C 1
ATOM 1433 O O . ARG A 1 186 ? -24.278 -30.380 1.010 1.00 76.88 186 ARG A O 1
ATOM 1440 N N . THR A 1 187 ? -25.721 -29.254 -0.299 1.00 74.31 187 THR A N 1
ATOM 1441 C CA . THR A 1 187 ? -25.754 -30.222 -1.403 1.00 74.31 187 THR A CA 1
ATOM 1442 C C . THR A 1 187 ? -24.364 -30.342 -2.029 1.00 74.31 187 THR A C 1
ATOM 1444 O O . THR A 1 187 ? -23.751 -29.338 -2.397 1.00 74.31 187 THR A O 1
ATOM 1447 N N . ARG A 1 188 ? -23.840 -31.569 -2.113 1.00 75.56 188 ARG A N 1
ATOM 1448 C CA . ARG A 1 188 ? -22.521 -31.862 -2.686 1.00 75.56 188 ARG A CA 1
ATOM 1449 C C . ARG A 1 188 ? -22.548 -31.572 -4.197 1.00 75.56 188 ARG A C 1
ATOM 1451 O O . ARG A 1 188 ? -23.415 -32.121 -4.874 1.00 75.56 188 ARG A O 1
ATOM 1458 N N . PRO A 1 189 ? -21.631 -30.750 -4.736 1.00 73.06 189 PRO A N 1
ATOM 1459 C CA . PRO A 1 189 ? -21.530 -30.536 -6.177 1.00 73.06 189 PRO A CA 1
ATOM 1460 C C . PRO A 1 189 ? -21.225 -31.851 -6.904 1.00 73.06 189 PRO A C 1
ATOM 1462 O O . PRO A 1 189 ? -20.461 -32.677 -6.396 1.00 73.06 189 PRO A O 1
ATOM 1465 N N . ALA A 1 190 ? -21.827 -32.036 -8.080 1.00 76.62 190 ALA A N 1
ATOM 1466 C CA . ALA A 1 190 ? -21.558 -33.176 -8.949 1.00 76.62 190 ALA A CA 1
ATOM 1467 C C . ALA A 1 190 ? -20.081 -33.203 -9.383 1.00 76.62 190 ALA A C 1
ATOM 1469 O O . ALA A 1 190 ? -19.427 -32.163 -9.482 1.00 76.62 190 ALA A O 1
ATOM 1470 N N . SER A 1 191 ? -19.554 -34.408 -9.605 1.00 76.44 191 SER A N 1
ATOM 1471 C CA . SER A 1 191 ? -18.151 -34.617 -9.970 1.00 76.44 191 SER A CA 1
ATOM 1472 C C . SER A 1 191 ? -17.829 -33.952 -11.317 1.00 76.44 191 SER A C 1
ATOM 1474 O O . SER A 1 191 ? -18.639 -34.061 -12.240 1.00 76.44 191 SER A O 1
ATOM 1476 N N . PRO A 1 192 ? -16.676 -33.272 -11.453 1.00 71.88 192 PRO A N 1
ATOM 1477 C CA . PRO A 1 192 ? -16.289 -32.644 -12.708 1.00 71.88 192 PRO A CA 1
ATOM 1478 C C . PRO A 1 192 ? -16.060 -33.697 -13.799 1.00 71.88 192 PRO A C 1
ATOM 1480 O O . PRO A 1 192 ? -15.380 -34.703 -13.593 1.00 71.88 192 PRO A O 1
ATOM 1483 N N . PHE A 1 193 ? -16.646 -33.436 -14.966 1.00 70.38 193 PHE A N 1
ATOM 1484 C CA . PHE A 1 193 ? -16.513 -34.238 -16.177 1.00 70.38 193 PHE A CA 1
ATOM 1485 C C . PHE A 1 193 ? -15.046 -34.215 -16.642 1.00 70.38 193 PHE A C 1
ATOM 1487 O O . PHE A 1 193 ? -14.474 -33.139 -16.813 1.00 70.38 193 PHE A O 1
ATOM 1494 N N . ARG A 1 194 ? -14.419 -35.386 -16.816 1.00 67.88 194 ARG A N 1
ATOM 1495 C CA . ARG A 1 194 ? -13.074 -35.496 -17.406 1.00 67.88 194 ARG A CA 1
ATOM 1496 C C . ARG A 1 194 ? -13.172 -35.252 -18.919 1.00 67.88 194 ARG A C 1
ATOM 1498 O O . ARG A 1 194 ? -13.916 -35.984 -19.566 1.00 67.88 194 ARG A O 1
ATOM 1505 N N . PRO A 1 195 ? -12.437 -34.285 -19.490 1.00 62.28 195 PRO A N 1
ATOM 1506 C CA . PRO A 1 195 ? -12.271 -34.187 -20.936 1.00 62.28 195 PRO A CA 1
ATOM 1507 C C . PRO A 1 195 ? -11.408 -35.347 -21.454 1.00 62.28 195 PRO A C 1
ATOM 1509 O O . PRO A 1 195 ? -10.437 -35.733 -20.798 1.00 62.28 195 PRO A O 1
ATOM 1512 N N . ASP A 1 196 ? -11.769 -35.881 -22.620 1.00 69.06 196 ASP A N 1
ATOM 1513 C CA . ASP A 1 196 ? -11.020 -36.918 -23.339 1.00 69.06 196 ASP A CA 1
ATOM 1514 C C . ASP A 1 196 ? -9.597 -36.459 -23.729 1.00 69.06 196 ASP A C 1
ATOM 1516 O O . ASP A 1 196 ? -9.351 -35.260 -23.909 1.00 69.06 196 ASP A O 1
ATOM 1520 N N . PRO A 1 197 ? -8.642 -37.395 -23.887 1.00 65.31 197 PRO A N 1
ATOM 1521 C CA . PRO A 1 197 ? -7.264 -37.085 -24.243 1.00 65.31 197 PRO A CA 1
ATOM 1522 C C . PRO A 1 197 ? -7.164 -36.590 -25.693 1.00 65.31 197 PRO A C 1
ATOM 1524 O O . PRO A 1 197 ? -7.416 -37.329 -26.643 1.00 65.31 197 PRO A O 1
ATOM 1527 N N . GLN A 1 198 ? -6.765 -35.327 -25.865 1.00 59.31 198 GLN A N 1
ATOM 1528 C CA . GLN A 1 198 ? -6.471 -34.753 -27.177 1.00 59.31 198 GLN A CA 1
ATOM 1529 C C . GLN A 1 198 ? -5.128 -35.256 -27.732 1.00 59.31 198 GLN A C 1
ATOM 1531 O O . GLN A 1 198 ? -4.132 -35.395 -27.022 1.00 59.31 198 GLN A O 1
ATOM 1536 N N . THR A 1 199 ? -5.156 -35.516 -29.038 1.00 59.47 199 THR A N 1
ATOM 1537 C CA . THR A 1 199 ? -4.099 -35.947 -29.963 1.00 59.47 199 THR A CA 1
ATOM 1538 C C . THR A 1 199 ? -2.786 -35.144 -29.887 1.00 59.47 199 THR A C 1
ATOM 1540 O O . THR A 1 199 ? -2.804 -33.957 -29.559 1.00 59.47 199 THR A O 1
ATOM 1543 N N . PRO A 1 200 ? -1.639 -35.765 -30.238 1.00 59.03 200 PRO A N 1
ATOM 1544 C CA . PRO A 1 200 ? -0.310 -35.177 -30.088 1.00 59.03 200 PRO A CA 1
ATOM 1545 C C . PRO A 1 200 ? -0.052 -33.978 -31.011 1.00 59.03 200 PRO A C 1
ATOM 1547 O O . PRO A 1 200 ? -0.444 -33.945 -32.176 1.00 59.03 200 PRO A O 1
ATOM 1550 N N . ALA A 1 201 ? 0.661 -33.009 -30.438 1.00 52.53 201 ALA A N 1
ATOM 1551 C CA . ALA A 1 201 ? 1.009 -31.711 -30.989 1.00 52.53 201 ALA A CA 1
ATOM 1552 C C . ALA A 1 201 ? 1.797 -31.776 -32.309 1.00 52.53 201 ALA A C 1
ATOM 1554 O O . ALA A 1 201 ? 2.865 -32.383 -32.401 1.00 52.53 201 ALA A O 1
ATOM 1555 N N . THR A 1 202 ? 1.317 -31.042 -33.312 1.00 56.50 202 THR A N 1
ATOM 1556 C CA . THR A 1 202 ? 2.099 -30.660 -34.489 1.00 56.50 202 THR A CA 1
ATOM 1557 C C . THR A 1 202 ? 3.128 -29.595 -34.108 1.00 56.50 202 THR A C 1
ATOM 1559 O O . THR A 1 202 ? 2.789 -28.544 -33.565 1.00 56.50 202 THR A O 1
ATOM 1562 N N . LYS A 1 203 ? 4.396 -29.895 -34.406 1.00 58.84 203 LYS A N 1
ATOM 1563 C CA . LYS A 1 203 ? 5.583 -29.033 -34.285 1.00 58.84 203 LYS A CA 1
ATOM 1564 C C . LYS A 1 203 ? 5.301 -27.605 -34.799 1.00 58.84 203 LYS A C 1
ATOM 1566 O O . LYS A 1 203 ? 4.851 -27.481 -35.937 1.00 58.84 203 LYS A O 1
ATOM 1571 N N . PRO A 1 204 ? 5.609 -26.539 -34.036 1.00 50.06 204 PRO A N 1
ATOM 1572 C CA . PRO A 1 204 ? 5.519 -25.180 -34.548 1.00 50.06 204 PRO A CA 1
ATOM 1573 C C . PRO A 1 204 ? 6.597 -24.969 -35.615 1.00 50.06 204 PRO A C 1
ATOM 1575 O O . PRO A 1 204 ? 7.799 -25.041 -35.348 1.00 50.06 204 PRO A O 1
ATOM 1578 N N . THR A 1 205 ? 6.141 -24.748 -36.842 1.00 57.44 205 THR A N 1
ATOM 1579 C CA . THR A 1 205 ? 6.959 -24.316 -37.970 1.00 57.44 205 THR A CA 1
ATOM 1580 C C . THR A 1 205 ? 7.626 -22.992 -37.614 1.00 57.44 205 THR A C 1
ATOM 1582 O O . THR A 1 205 ? 6.972 -22.051 -37.171 1.00 57.44 205 THR A O 1
ATOM 1585 N N . SER A 1 206 ? 8.945 -22.956 -37.781 1.00 57.53 206 SER A N 1
ATOM 1586 C CA . SER A 1 206 ? 9.804 -21.779 -37.670 1.00 57.53 206 SER A CA 1
ATOM 1587 C C . SER A 1 206 ? 9.141 -20.541 -38.289 1.00 57.53 206 SER A C 1
ATOM 1589 O O . SER A 1 206 ? 8.804 -20.536 -39.472 1.00 57.53 206 SER A O 1
ATOM 1591 N N . ASN A 1 207 ? 8.953 -19.503 -37.470 1.00 61.28 207 ASN A N 1
ATOM 1592 C CA . ASN A 1 207 ? 8.541 -18.173 -37.906 1.00 61.28 207 ASN A CA 1
ATOM 1593 C C . ASN A 1 207 ? 9.642 -17.572 -38.788 1.00 61.28 207 ASN A C 1
ATOM 1595 O O . ASN A 1 207 ? 10.559 -16.910 -38.303 1.00 61.28 207 ASN A O 1
ATOM 1599 N N . ILE A 1 208 ? 9.545 -17.815 -40.091 1.00 71.69 208 ILE A N 1
ATOM 1600 C CA . ILE A 1 208 ? 10.289 -17.079 -41.107 1.00 71.69 208 ILE A CA 1
ATOM 1601 C C . ILE A 1 208 ? 9.649 -15.693 -41.173 1.00 71.69 208 ILE A C 1
ATOM 1603 O O . ILE A 1 208 ? 8.534 -15.539 -41.671 1.00 71.69 208 ILE A O 1
ATOM 1607 N N . ILE A 1 209 ? 10.335 -14.690 -40.624 1.00 73.50 209 ILE A N 1
ATOM 1608 C CA . ILE A 1 209 ? 9.942 -13.289 -40.783 1.00 73.50 209 ILE A CA 1
ATOM 1609 C C . ILE A 1 209 ? 9.979 -12.989 -42.289 1.00 73.50 209 ILE A C 1
ATOM 1611 O O . ILE A 1 209 ? 11.030 -13.169 -42.910 1.00 73.50 209 ILE A O 1
ATOM 1615 N N . PRO A 1 210 ? 8.863 -12.565 -42.902 1.00 76.69 210 PRO A N 1
ATOM 1616 C CA . PRO A 1 210 ? 8.845 -12.250 -44.321 1.00 76.69 210 PRO A CA 1
ATOM 1617 C C . PRO A 1 210 ? 9.821 -11.110 -44.627 1.00 76.69 210 PRO A C 1
ATOM 1619 O O . PRO A 1 210 ? 9.827 -10.096 -43.929 1.00 76.69 210 PRO A O 1
ATOM 1622 N N . SER A 1 211 ? 10.615 -11.236 -45.691 1.00 73.81 211 SER A N 1
ATOM 1623 C CA . SER A 1 211 ? 11.622 -10.232 -46.072 1.00 73.81 211 SER A CA 1
ATOM 1624 C C . SER A 1 211 ? 11.041 -8.828 -46.287 1.00 73.81 211 SER A C 1
ATOM 1626 O O . SER A 1 211 ? 11.710 -7.838 -46.005 1.00 73.81 211 SER A O 1
ATOM 1628 N N . TRP A 1 212 ? 9.773 -8.723 -46.697 1.00 83.38 212 TRP A N 1
ATOM 1629 C CA . TRP A 1 212 ? 9.084 -7.439 -46.855 1.00 83.38 212 TRP A CA 1
ATOM 1630 C C . TRP A 1 212 ? 8.897 -6.679 -45.531 1.00 83.38 212 TRP A C 1
ATOM 1632 O O . TRP A 1 212 ? 8.831 -5.451 -45.538 1.00 83.38 212 TRP A O 1
ATOM 1642 N N . PHE A 1 213 ? 8.840 -7.377 -44.390 1.00 80.06 213 PHE A N 1
ATOM 1643 C CA . PHE A 1 213 ? 8.694 -6.742 -43.077 1.00 80.06 213 PHE A CA 1
ATOM 1644 C C . PHE A 1 213 ? 9.979 -6.013 -42.657 1.00 80.06 213 PHE A C 1
ATOM 1646 O O . PHE A 1 213 ? 9.920 -4.928 -42.081 1.00 80.06 213 PHE A O 1
ATOM 1653 N N . LEU A 1 214 ? 11.146 -6.570 -42.999 1.00 78.44 214 LEU A N 1
ATOM 1654 C CA . LEU A 1 214 ? 12.438 -5.919 -42.763 1.00 78.44 214 LEU A CA 1
ATOM 1655 C C . LEU A 1 214 ? 12.619 -4.685 -43.663 1.00 78.44 214 LEU A C 1
ATOM 1657 O O . LEU A 1 214 ? 13.078 -3.648 -43.188 1.00 78.44 214 LEU A O 1
ATOM 1661 N N . ASP A 1 215 ? 12.181 -4.756 -44.922 1.00 79.75 215 ASP A N 1
ATOM 1662 C CA . ASP A 1 215 ? 12.278 -3.637 -45.871 1.00 79.75 215 ASP A CA 1
ATOM 1663 C C . ASP A 1 215 ? 11.363 -2.456 -45.476 1.00 79.75 215 ASP A C 1
ATOM 1665 O O . ASP A 1 215 ? 11.749 -1.285 -45.546 1.00 79.75 215 ASP A O 1
ATOM 1669 N N . PHE A 1 216 ? 10.170 -2.758 -44.943 1.00 81.81 216 PHE A N 1
ATOM 1670 C CA . PHE A 1 216 ? 9.267 -1.752 -44.374 1.00 81.81 216 PHE A CA 1
ATOM 1671 C C . PHE A 1 216 ? 9.889 -1.031 -43.168 1.00 81.81 216 PHE A C 1
ATOM 1673 O O . PHE A 1 216 ? 9.857 0.199 -43.098 1.00 81.81 216 PHE A O 1
ATOM 1680 N N . MET A 1 217 ? 10.505 -1.776 -42.243 1.00 84.12 217 MET A N 1
ATOM 1681 C CA . MET A 1 217 ? 11.144 -1.191 -41.058 1.00 84.12 217 MET A CA 1
ATOM 1682 C C . MET A 1 217 ? 12.360 -0.324 -41.423 1.00 84.12 217 MET A C 1
ATOM 1684 O O . MET A 1 217 ? 12.536 0.746 -40.839 1.00 84.12 217 MET A O 1
ATOM 1688 N N . CYS A 1 218 ? 13.143 -0.714 -42.436 1.00 82.81 218 CYS A N 1
ATOM 1689 C CA . CYS A 1 218 ? 14.261 0.093 -42.937 1.00 82.81 218 CYS A CA 1
ATOM 1690 C C . CYS A 1 218 ? 13.791 1.427 -43.539 1.00 82.81 218 CYS A C 1
ATOM 1692 O O . CYS A 1 218 ? 14.329 2.481 -43.196 1.00 82.81 218 CYS A O 1
ATOM 1694 N N . ARG A 1 219 ? 12.753 1.413 -44.391 1.00 83.94 219 ARG A N 1
ATOM 1695 C CA . ARG A 1 219 ? 12.241 2.644 -45.023 1.00 83.94 219 ARG A CA 1
ATOM 1696 C C . ARG A 1 219 ? 11.587 3.609 -44.044 1.00 83.94 219 ARG A C 1
ATOM 1698 O O . ARG A 1 219 ? 11.710 4.815 -44.232 1.00 83.94 219 ARG A O 1
ATOM 1705 N N . TYR A 1 220 ? 10.868 3.095 -43.050 1.00 80.12 220 TYR A N 1
ATOM 1706 C CA . TYR A 1 220 ? 10.058 3.946 -42.178 1.00 80.12 220 TYR A CA 1
ATOM 1707 C C . TYR A 1 220 ? 10.804 4.423 -40.929 1.00 80.12 220 TYR A C 1
ATOM 1709 O O . TYR A 1 220 ? 10.543 5.524 -40.450 1.00 80.12 220 TYR A O 1
ATOM 1717 N N . TYR A 1 221 ? 11.738 3.618 -40.411 1.00 77.06 221 TYR A N 1
ATOM 1718 C CA . TYR A 1 221 ? 12.408 3.895 -39.136 1.00 77.06 221 TYR A CA 1
ATOM 1719 C C . TYR A 1 221 ? 13.918 4.127 -39.253 1.00 77.06 221 TYR A C 1
ATOM 1721 O O . TYR A 1 221 ? 14.552 4.439 -38.248 1.00 77.06 221 TYR A O 1
ATOM 1729 N N . GLY A 1 222 ? 14.513 3.999 -40.446 1.00 72.19 222 GLY A N 1
ATOM 1730 C CA . GLY A 1 222 ? 15.932 4.304 -40.670 1.00 72.19 222 GLY A CA 1
ATOM 1731 C C . GLY A 1 222 ? 16.909 3.401 -39.904 1.00 72.19 222 GLY A C 1
ATOM 1732 O O . GLY A 1 222 ? 18.082 3.739 -39.780 1.00 72.19 222 GLY A O 1
ATOM 1733 N N . MET A 1 223 ? 16.444 2.262 -39.381 1.00 63.97 223 MET A N 1
ATOM 1734 C CA . MET A 1 223 ? 17.269 1.284 -38.668 1.00 63.97 223 MET A CA 1
ATOM 1735 C C . MET A 1 223 ? 17.716 0.180 -39.628 1.00 63.97 223 MET A C 1
ATOM 1737 O O . MET A 1 223 ? 17.212 -0.940 -39.581 1.00 63.97 223 MET A O 1
ATOM 1741 N N . CYS A 1 224 ? 18.649 0.511 -40.516 1.00 76.69 224 CYS A N 1
ATOM 1742 C CA . CYS A 1 224 ? 19.374 -0.479 -41.305 1.00 76.69 224 CYS A CA 1
ATOM 1743 C C . CYS A 1 224 ? 20.741 -0.696 -40.639 1.00 76.69 224 CYS A C 1
ATOM 1745 O O . CYS A 1 224 ? 21.483 0.270 -40.467 1.00 76.69 224 CYS A O 1
ATOM 1747 N N . ASN A 1 225 ? 21.027 -1.928 -40.206 1.00 59.66 225 ASN A N 1
ATOM 1748 C CA . ASN A 1 225 ? 22.363 -2.334 -39.745 1.00 59.66 225 ASN A CA 1
ATOM 1749 C C . ASN A 1 225 ? 23.248 -2.665 -40.947 1.00 59.66 225 ASN A C 1
ATOM 1751 O O . ASN A 1 225 ? 22.718 -3.328 -41.869 1.00 59.66 225 ASN A O 1
#

pLDDT: mean 76.96, std 14.53, range [40.69, 97.38]